Protein AF-Q64AA0-F1 (afdb_monomer_lite)

pLDDT: mean 77.11, std 15.53, range [34.53, 95.94]

Radius of gyration: 47.65 Å; chains: 1; bounding box: 97×53×153 Å

Sequence (331 aa):
MLRKEDFAYAKRFKEKVFFILFYCNNTNVSEEEMKKANIIVKGEVQRVGYRDAVVKIARKLKIAGFVENLKHYDVRIIAEGEDANIDLFIERIEIRKFPMDVESIEVSFEAYEGEFEYFEIKRGDWHEELLERLDTAGTLLYKSVELGERSVALGEKTVGLSERSVALGEKTVGLSERSVALGEKTVGLSERSVGLSERSVALGERSVALGERSVALGERSVALGEESVGLSARSVALGEESVGLSARSVALGEESVGLSERSVALGERSVGIGEKMLEKQDKTIDAIDRSKAEIVTQISSLRDDLRSYMDYKFAKIEHEVEAIKAKIGMI

Foldseek 3Di:
DDDPVVVVVVVVVVVVVVVVVVPPDDDDDDDQQKWKKKKKWDDLCALFCLQVVLQVLCVVLVWWWEWEADPVRIIITITIDGPVSVVVSVVRSCDPDPPDHTPDMDIDMDHHPVPGPGYYYDDDPPVVSVVSNVVVVVVVVVVVVVVVQAEDFEDDCTDTDERNWYFEEHNTYTYEHVFYFYEHNTYTHEAVFYFYYDLFEADERVFYEDDAVWYFDYVFTWIEHCWTWFDGCCGETEHCFTEFEHPNTETEHQNTEFEDPNYHTDHVNTDDPNVVVVVVVVVVVVVVVVVVVVVVVVVVVVVVVVVVVVVVVVVVVVVVVVVVCVVVVVD

Organism: Uncultured archaeon GZfos26G2 (NCBI:txid3386331)

Secondary structure (DSSP, 8-state):
---TTHHHHHHHHHHHHHHHHHSSS--------EEEEEEEEEEE-SSSSHHHHHHHHHHHTT-EEEEEE-TTS-EEEEEEEEHHHHHHHHHHH--EETTEEEEEEEEEEEE-----SSEEE----HHHHHHHHHHHHHHHHHHHHHHTSSEEEESTT-EE-STTEEEESTT-EE-STT-EEESTT-EE-STT-EEESTT-EE-STT-EEESTT-EE-SSS-EE-SSEE---STT-EEESSEEEE-STT-EEESTEEEE-STT-EEESTT-EEHHHHHHHHHHHHHHHHHHHHHHHHHHHHHHHHHHHHHHHHHHHHHHHHHHHHHHHTT--

InterPro domains:
  IPR001792 Acylphosphatase-like domain [PF00708] (38-121)
  IPR001792 Acylphosphatase-like domain [PS51160] (36-123)
  IPR008640 Trimeric autotransporter adhesin YadA-like, head domain [PF05658] (202-225)
  IPR011049 Serralysin-like metalloprotease, C-terminal [G3DSA:2.150.10.10] (142-291)
  IPR011049 Serralysin-like metalloprotease, C-terminal [SSF101967] (142-270)
  IPR020456 Acylphosphatase [PTHR47268] (29-123)
  IPR036046 Acylphosphatase-like domain superfamily [SSF54975] (32-122)

Structure (mmCIF, N/CA/C/O backbone):
data_AF-Q64AA0-F1
#
_entry.id   AF-Q64AA0-F1
#
loop_
_atom_site.group_PDB
_atom_site.id
_atom_site.type_symbol
_atom_site.label_atom_id
_atom_site.label_alt_id
_atom_site.label_comp_id
_atom_site.label_asym_id
_atom_site.label_entity_id
_atom_site.label_seq_id
_atom_site.pdbx_PDB_ins_code
_atom_site.Cartn_x
_atom_site.Cartn_y
_atom_site.Cartn_z
_atom_site.occupancy
_atom_site.B_iso_or_equiv
_atom_site.auth_seq_id
_atom_site.auth_comp_id
_atom_site.auth_asym_id
_atom_site.auth_atom_id
_atom_site.pdbx_PDB_model_num
ATOM 1 N N . MET A 1 1 ? -26.888 27.359 3.612 1.00 38.44 1 MET A N 1
ATOM 2 C CA . MET A 1 1 ? -28.074 26.478 3.657 1.00 38.44 1 MET A CA 1
ATOM 3 C C . MET A 1 1 ? -27.824 25.470 4.776 1.00 38.44 1 MET A C 1
ATOM 5 O O . MET A 1 1 ? -27.166 24.465 4.552 1.00 38.44 1 MET A O 1
ATOM 9 N N . LEU A 1 2 ? -28.180 25.833 6.012 1.00 37.66 2 LEU A N 1
ATOM 10 C CA . LEU A 1 2 ? -27.981 24.983 7.194 1.00 37.66 2 LEU A CA 1
ATOM 11 C C . LEU A 1 2 ? -28.998 23.835 7.147 1.00 37.66 2 LEU A C 1
ATOM 13 O O . LEU A 1 2 ? -30.159 24.053 6.792 1.00 37.66 2 LEU A O 1
ATOM 17 N N . ARG A 1 3 ? -28.533 22.608 7.396 1.00 39.91 3 ARG A N 1
ATOM 18 C CA . ARG A 1 3 ? -29.313 21.376 7.223 1.00 39.91 3 ARG A CA 1
ATOM 19 C C . ARG A 1 3 ? -30.400 21.300 8.299 1.00 39.91 3 ARG A C 1
ATOM 21 O O . ARG A 1 3 ? -30.197 21.729 9.429 1.00 39.91 3 ARG A O 1
ATOM 28 N N . LYS A 1 4 ? -31.565 20.746 7.944 1.00 46.88 4 LYS A N 1
ATOM 29 C CA . LYS A 1 4 ? -32.762 20.625 8.807 1.00 46.88 4 LYS A CA 1
ATOM 30 C C . LYS A 1 4 ? -32.513 19.915 10.153 1.00 46.88 4 LYS A C 1
ATOM 32 O O . LYS A 1 4 ? -33.352 20.014 11.042 1.00 46.88 4 LYS 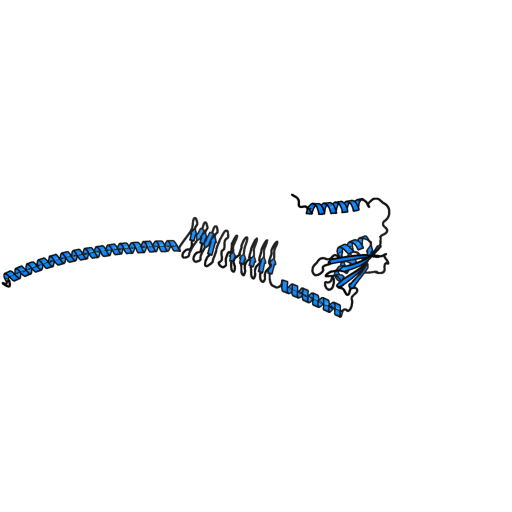A O 1
ATOM 37 N N . GLU A 1 5 ? -31.378 19.244 10.312 1.00 49.72 5 GLU A N 1
ATOM 38 C CA . GLU A 1 5 ? -30.983 18.506 11.516 1.00 49.72 5 GLU A CA 1
ATOM 39 C C . GLU A 1 5 ? -30.519 19.431 12.661 1.00 49.72 5 GLU A C 1
ATOM 41 O O . GLU A 1 5 ? -30.827 19.161 13.822 1.00 49.72 5 GLU A O 1
ATOM 46 N N . ASP A 1 6 ? -29.931 20.596 12.358 1.00 43.84 6 ASP A N 1
ATOM 47 C CA . ASP A 1 6 ? -29.454 21.548 13.380 1.00 43.84 6 ASP A CA 1
ATOM 48 C C . ASP A 1 6 ? -30.613 22.233 14.138 1.00 43.84 6 ASP A C 1
ATOM 50 O O . ASP A 1 6 ? -30.490 22.622 15.304 1.00 43.84 6 ASP A O 1
ATOM 54 N N . PHE A 1 7 ? -31.791 22.330 13.509 1.00 47.22 7 PHE A N 1
ATOM 55 C CA . PHE A 1 7 ? -32.993 22.904 14.126 1.00 47.22 7 PHE A CA 1
ATOM 56 C C . PHE A 1 7 ? -33.649 21.973 15.156 1.00 47.22 7 PHE A C 1
ATOM 58 O O . PHE A 1 7 ? -34.290 22.456 16.092 1.00 47.22 7 PHE A O 1
ATOM 65 N N . ALA A 1 8 ? -33.479 20.653 15.025 1.00 51.84 8 ALA A N 1
ATOM 66 C CA . ALA A 1 8 ? -34.028 19.685 15.976 1.00 51.84 8 ALA A CA 1
ATOM 67 C C . ALA A 1 8 ? -33.249 19.689 17.304 1.00 51.84 8 ALA A C 1
ATOM 69 O O . ALA A 1 8 ? -33.845 19.555 18.376 1.00 51.84 8 ALA A O 1
ATOM 70 N N . TYR A 1 9 ? -31.935 19.930 17.245 1.00 47.12 9 TYR A N 1
ATOM 71 C CA . TYR A 1 9 ? -31.075 19.991 18.428 1.00 47.12 9 TYR A CA 1
ATOM 72 C C . TYR A 1 9 ? -31.309 21.271 19.249 1.00 47.12 9 TYR A C 1
ATOM 74 O O . TYR A 1 9 ? -31.468 21.216 20.469 1.00 47.12 9 TYR A O 1
ATOM 82 N N . ALA A 1 10 ? -31.456 22.422 18.583 1.00 47.50 10 ALA A N 1
ATOM 83 C CA . ALA A 1 10 ? -31.734 23.698 19.248 1.00 47.50 10 ALA A CA 1
ATOM 84 C C . ALA A 1 10 ? -33.135 23.761 19.895 1.00 47.50 10 ALA A C 1
ATOM 86 O O . ALA A 1 10 ? -33.320 24.438 20.910 1.00 47.50 10 ALA A O 1
ATOM 87 N N . LYS A 1 11 ? -34.124 23.040 19.344 1.00 47.53 11 LYS A N 1
ATOM 88 C CA . LYS A 1 11 ? -35.490 22.995 19.892 1.00 47.53 11 LYS A CA 1
ATOM 89 C C . LYS A 1 11 ? -35.577 22.134 21.162 1.00 47.53 11 LYS A C 1
ATOM 91 O O . LYS A 1 11 ? -36.164 22.581 22.143 1.00 47.53 11 LYS A O 1
ATOM 96 N N . ARG A 1 12 ? -34.884 20.985 21.198 1.00 49.38 12 ARG A N 1
ATOM 97 C CA . ARG A 1 12 ? -34.751 20.144 22.409 1.00 49.38 12 ARG A CA 1
ATOM 98 C C . ARG A 1 12 ? -33.995 20.842 23.543 1.00 49.38 12 ARG A C 1
ATOM 100 O O . ARG A 1 12 ? -34.321 20.632 24.709 1.00 49.38 12 ARG A O 1
ATOM 107 N N . PHE A 1 13 ? -33.012 21.685 23.219 1.00 47.16 13 PHE A N 1
ATOM 108 C CA . PHE A 1 13 ? -32.254 22.429 24.230 1.00 47.16 13 PHE A CA 1
ATOM 109 C C . PHE A 1 13 ? -33.083 23.562 24.858 1.00 47.16 13 PHE A C 1
ATOM 111 O O . PHE A 1 13 ? -33.045 23.748 26.070 1.00 47.16 13 PHE A O 1
ATOM 118 N N . LYS A 1 14 ? -33.901 24.275 24.066 1.00 47.69 14 LYS A N 1
ATOM 119 C CA . LYS A 1 14 ? -34.807 25.310 24.597 1.00 47.69 14 LYS A CA 1
ATOM 120 C C . LYS A 1 14 ? -35.931 24.739 25.467 1.00 47.69 14 LYS A C 1
ATOM 122 O O . LYS A 1 14 ? -36.253 25.358 26.474 1.00 47.69 14 LYS A O 1
ATOM 127 N N . GLU A 1 15 ? -36.479 23.567 25.139 1.00 47.38 15 GLU A N 1
ATOM 128 C CA . GLU A 1 15 ? -37.496 22.908 25.979 1.00 47.38 15 GLU A CA 1
ATOM 129 C C . GLU A 1 15 ? -36.909 22.378 27.303 1.00 47.38 15 GLU A C 1
ATOM 131 O O . GLU A 1 15 ? -37.539 22.538 28.346 1.00 47.38 15 GLU A O 1
ATOM 136 N N . LYS A 1 16 ? -35.669 21.858 27.309 1.00 47.38 16 LYS A N 1
ATOM 137 C CA . LYS A 1 16 ? -34.981 21.446 28.552 1.00 47.38 16 LYS A CA 1
ATOM 138 C C . LYS A 1 16 ? -34.593 22.622 29.454 1.00 47.38 16 LYS A C 1
ATOM 140 O O . LYS A 1 16 ? -34.739 22.528 30.667 1.00 47.38 16 LYS A O 1
ATOM 145 N N . VAL A 1 17 ? -34.138 23.741 28.885 1.00 49.69 17 VAL A N 1
ATOM 146 C CA . VAL A 1 17 ? -33.769 24.932 29.676 1.00 49.69 17 VAL A CA 1
ATOM 147 C C . VAL A 1 17 ? -35.007 25.631 30.252 1.00 49.69 17 VAL A C 1
ATOM 149 O O . VAL A 1 17 ? -34.949 26.155 31.362 1.00 49.69 17 VAL A O 1
ATOM 152 N N . PHE A 1 18 ? -36.151 25.586 29.560 1.00 40.66 18 PHE A N 1
ATOM 153 C CA . PHE A 1 18 ? -37.403 26.143 30.085 1.00 40.66 18 PHE A CA 1
ATOM 154 C C . PHE A 1 18 ? -37.983 25.310 31.243 1.00 40.66 18 PHE A C 1
ATOM 156 O O . PHE A 1 18 ? -38.582 25.875 32.154 1.00 40.66 18 PHE A O 1
ATOM 163 N N . PHE A 1 19 ? -37.742 23.992 31.266 1.00 41.56 19 PHE A N 1
ATOM 164 C CA . PHE A 1 19 ? -38.161 23.121 32.374 1.00 41.56 19 PHE A CA 1
ATOM 165 C C . PHE A 1 19 ? -37.335 23.353 33.654 1.00 41.56 19 PHE A C 1
ATOM 167 O O . PHE A 1 19 ? -37.877 23.318 34.754 1.00 41.56 19 PHE A O 1
ATOM 174 N N . ILE A 1 20 ? -36.044 23.683 33.516 1.00 47.94 20 ILE A N 1
ATOM 175 C CA . ILE A 1 20 ? -35.150 23.972 34.653 1.00 47.94 20 ILE A CA 1
ATOM 176 C C . ILE A 1 20 ? -35.465 25.336 35.300 1.00 47.94 20 ILE A C 1
ATOM 178 O O . ILE A 1 20 ? -35.314 25.500 36.507 1.00 47.94 20 ILE A O 1
ATOM 182 N N . LEU A 1 21 ? -35.954 26.315 34.532 1.00 37.03 21 LEU A N 1
ATOM 183 C CA . LEU A 1 21 ? -36.229 27.667 35.041 1.00 37.03 21 LEU A CA 1
ATOM 184 C C . LEU A 1 21 ? -37.616 27.850 35.682 1.00 37.03 21 LEU A C 1
ATOM 186 O O . LEU A 1 21 ? -37.815 28.844 36.378 1.00 37.03 21 LEU A O 1
ATOM 190 N N . PHE A 1 22 ? -38.559 26.916 35.508 1.00 36.22 22 PHE A N 1
ATOM 191 C CA . PHE A 1 22 ? -39.894 27.021 36.122 1.00 36.22 22 PHE A CA 1
ATOM 192 C C . PHE A 1 22 ? -39.979 26.410 37.535 1.00 36.22 22 PHE A C 1
ATOM 194 O O . PHE A 1 22 ? -40.882 26.754 38.290 1.00 36.22 22 PHE A O 1
ATOM 201 N N . TYR A 1 23 ? -39.016 25.573 37.935 1.00 40.81 23 TYR A N 1
ATOM 202 C CA . TYR A 1 23 ? -38.980 24.955 39.272 1.00 40.81 23 TYR A CA 1
ATOM 203 C C . TYR A 1 23 ? -38.159 25.728 40.316 1.00 40.81 23 TYR A C 1
ATOM 205 O O . TYR A 1 23 ? -38.088 25.321 41.470 1.00 40.81 23 TYR A O 1
ATOM 213 N N . CYS A 1 24 ? -37.564 26.870 39.958 1.00 35.16 24 CYS A N 1
ATOM 214 C CA . CYS A 1 24 ? -36.654 27.590 40.853 1.00 35.16 24 CYS A CA 1
ATOM 215 C C . CYS A 1 24 ? -37.334 28.649 41.743 1.00 35.16 24 CYS A C 1
ATOM 217 O O . CYS A 1 24 ? -36.666 29.553 42.235 1.00 35.16 24 CYS A O 1
ATOM 219 N N . ASN A 1 25 ? -38.650 28.561 41.952 1.00 41.19 25 ASN A N 1
ATOM 220 C CA . ASN A 1 25 ? -39.374 29.411 42.897 1.00 41.19 25 ASN A CA 1
ATOM 221 C C . ASN A 1 25 ? -40.509 28.626 43.558 1.00 41.19 25 ASN A C 1
ATOM 223 O O . ASN A 1 25 ? -41.668 28.790 43.189 1.00 41.19 25 ASN A O 1
ATOM 227 N N . ASN A 1 26 ? -40.173 27.776 44.530 1.00 34.53 26 ASN A N 1
ATOM 228 C CA . ASN A 1 26 ? -40.918 27.677 45.785 1.00 34.53 26 ASN A CA 1
ATOM 229 C C . ASN A 1 26 ? -40.226 26.729 46.778 1.00 34.53 26 ASN A C 1
ATOM 231 O O . ASN A 1 26 ? -40.057 25.548 46.515 1.00 34.53 26 ASN A O 1
ATOM 235 N N . THR A 1 27 ? -39.921 27.302 47.945 1.00 37.50 27 THR A N 1
ATOM 236 C CA . THR A 1 27 ? -39.975 26.694 49.285 1.00 37.50 27 THR A CA 1
ATOM 237 C C . THR A 1 27 ? -39.062 25.513 49.647 1.00 37.50 27 THR A C 1
ATOM 239 O O . THR A 1 27 ? -39.293 24.386 49.243 1.00 37.50 27 THR A O 1
ATOM 242 N N . ASN A 1 28 ? -38.202 25.816 50.628 1.00 35.44 28 ASN A N 1
ATOM 243 C CA . ASN A 1 28 ? -37.893 25.026 51.827 1.00 35.44 28 ASN A CA 1
ATOM 244 C C . ASN A 1 28 ? -37.006 23.776 51.704 1.00 35.44 28 ASN A C 1
ATOM 246 O O . ASN A 1 28 ? -37.374 22.788 51.096 1.00 35.44 28 ASN A O 1
ATOM 250 N N . VAL A 1 29 ? -35.870 23.862 52.416 1.00 42.91 29 VAL A N 1
ATOM 251 C CA . VAL A 1 29 ? -35.176 22.803 53.175 1.00 42.91 29 VAL A CA 1
ATOM 252 C C . VAL A 1 29 ? -35.270 21.410 52.546 1.00 42.91 29 VAL A C 1
ATOM 254 O O . VAL A 1 29 ? -36.207 20.672 52.827 1.00 42.91 29 VAL A O 1
ATOM 257 N N . SER A 1 30 ? -34.280 21.039 51.731 1.00 41.81 30 SER A N 1
ATOM 258 C CA . SER A 1 30 ? -34.154 19.670 51.231 1.00 41.81 30 SER A CA 1
ATOM 259 C C . SER A 1 30 ? -33.819 18.742 52.399 1.00 41.81 30 SER A C 1
ATOM 261 O O . SER A 1 30 ? -32.664 18.661 52.826 1.00 41.81 30 SER A O 1
ATOM 263 N N . GLU A 1 31 ? -34.830 18.058 52.930 1.00 51.00 31 GLU A N 1
ATOM 264 C CA . GLU A 1 31 ? -34.629 16.711 53.459 1.00 51.00 31 GLU A CA 1
ATOM 265 C C . GLU A 1 31 ? -33.803 15.946 52.413 1.00 51.00 31 GLU A C 1
ATOM 267 O O . GLU A 1 31 ? -34.056 16.078 51.214 1.00 51.00 31 GLU A O 1
ATOM 272 N N . GLU A 1 32 ? -32.746 15.247 52.831 1.00 59.34 32 GLU A N 1
ATOM 273 C CA . GLU A 1 32 ? -32.006 14.357 51.933 1.00 59.34 32 GLU A CA 1
ATOM 274 C C . GLU A 1 32 ? -32.991 13.275 51.481 1.00 59.34 32 GLU A C 1
ATOM 276 O O . GLU A 1 32 ? -33.219 12.292 52.184 1.00 59.34 32 GLU A O 1
ATOM 281 N N . GLU A 1 33 ? -33.668 13.514 50.356 1.00 79.94 33 GLU A N 1
ATOM 282 C CA . GLU A 1 33 ? -34.625 12.573 49.798 1.00 79.94 33 GLU A CA 1
ATOM 283 C C . GLU A 1 33 ? -33.847 11.309 49.436 1.00 79.94 33 GLU A C 1
ATOM 285 O O . GLU A 1 33 ? -32.961 11.304 48.581 1.00 79.94 33 GLU A O 1
ATOM 290 N N . MET A 1 34 ? -34.126 10.236 50.167 1.00 86.50 34 MET A N 1
ATOM 291 C CA . MET A 1 34 ? -33.548 8.922 49.935 1.00 86.50 34 MET A CA 1
ATOM 292 C C . MET A 1 34 ? -34.521 8.125 49.079 1.00 86.50 34 MET A C 1
ATOM 294 O O . MET A 1 34 ? -35.727 8.123 49.341 1.00 86.50 34 MET A O 1
ATOM 298 N N . LYS A 1 35 ? -34.008 7.394 48.089 1.00 90.06 35 LYS A N 1
ATOM 299 C CA . LYS A 1 35 ? -34.839 6.522 47.254 1.00 90.06 35 LYS A CA 1
ATOM 300 C C . LYS A 1 35 ? -34.221 5.154 47.042 1.00 90.06 35 LYS A C 1
ATOM 302 O O . LYS A 1 35 ? -33.001 4.980 47.092 1.00 90.06 35 LYS A O 1
ATOM 307 N N . LYS A 1 36 ? -35.098 4.191 46.768 1.00 92.06 36 LYS A N 1
ATOM 308 C CA . LYS A 1 36 ? -34.753 2.851 46.303 1.00 92.06 36 LYS A CA 1
ATOM 309 C C . LYS A 1 36 ? -35.079 2.765 44.819 1.00 92.06 36 LYS A C 1
ATOM 311 O O . LYS A 1 36 ? -36.193 3.071 44.401 1.00 92.06 36 LYS A O 1
ATOM 316 N N . ALA A 1 37 ? -34.105 2.381 44.009 1.00 92.81 37 ALA A N 1
ATOM 317 C CA . ALA A 1 37 ? -34.276 2.140 42.586 1.00 92.81 37 ALA A CA 1
ATOM 318 C C . ALA A 1 37 ? -34.102 0.651 42.297 1.00 92.81 37 ALA A C 1
ATOM 320 O O . ALA A 1 37 ? -33.071 0.055 42.614 1.00 92.81 37 ALA A O 1
ATOM 321 N N . ASN A 1 38 ? -35.111 0.068 41.663 1.00 94.75 38 ASN A N 1
ATOM 322 C CA . ASN A 1 38 ? -35.068 -1.262 41.087 1.00 94.75 38 ASN A CA 1
ATOM 323 C C . ASN A 1 38 ? -34.856 -1.115 39.583 1.00 94.75 38 ASN A C 1
ATOM 325 O O . ASN A 1 38 ? -35.664 -0.519 38.872 1.00 94.75 38 ASN A O 1
ATOM 329 N N . ILE A 1 39 ? -33.706 -1.593 39.131 1.00 95.19 39 ILE A N 1
ATOM 330 C CA . ILE A 1 39 ? -33.177 -1.327 37.805 1.00 95.19 39 ILE A CA 1
ATOM 331 C C . ILE A 1 39 ? -32.973 -2.666 37.101 1.00 95.19 39 ILE A C 1
ATOM 333 O O . ILE A 1 39 ? -32.239 -3.527 37.589 1.00 95.19 39 ILE A O 1
ATOM 337 N N . ILE A 1 40 ? -33.587 -2.831 35.935 1.00 94.75 40 ILE A N 1
ATOM 338 C CA . ILE A 1 40 ? -33.353 -3.963 35.040 1.00 94.75 40 ILE A CA 1
ATOM 339 C C . ILE A 1 40 ? -32.569 -3.449 33.843 1.00 94.75 40 ILE A C 1
ATOM 341 O O . ILE A 1 40 ? -33.024 -2.582 33.102 1.00 94.75 40 ILE A O 1
ATOM 345 N N . VAL A 1 41 ? -31.373 -3.990 33.664 1.00 94.06 41 VAL A N 1
ATOM 346 C CA . VAL A 1 41 ? -30.461 -3.635 32.583 1.00 94.06 41 VAL A CA 1
ATOM 347 C C . VAL A 1 41 ? -30.455 -4.766 31.569 1.00 94.06 41 VAL A C 1
ATOM 349 O O . VAL A 1 41 ? -30.175 -5.912 31.928 1.00 94.06 41 VAL A O 1
ATOM 352 N N . LYS A 1 42 ? -30.728 -4.430 30.309 1.00 93.06 42 LYS A N 1
ATOM 353 C CA . LYS A 1 42 ? -30.728 -5.369 29.183 1.00 93.06 42 LYS A CA 1
ATOM 354 C C . LYS A 1 42 ? -29.600 -5.038 28.210 1.00 93.06 42 LYS A C 1
ATOM 356 O O . LYS A 1 42 ? -29.228 -3.870 28.068 1.00 93.06 42 LYS A O 1
ATOM 361 N N . GLY A 1 43 ? -29.078 -6.059 27.538 1.00 89.44 43 GLY A N 1
ATOM 362 C CA . GLY A 1 43 ? -28.006 -5.952 26.544 1.00 89.44 43 GLY A CA 1
ATOM 363 C C . GLY A 1 43 ? -26.863 -6.935 26.797 1.00 89.44 43 GLY A C 1
ATOM 364 O O . GLY A 1 43 ? -27.024 -7.944 27.487 1.00 89.44 43 GLY A O 1
ATOM 365 N N . GLU A 1 44 ? -25.673 -6.618 26.289 1.00 88.25 44 GLU A N 1
ATOM 366 C CA . GLU A 1 44 ? -24.434 -7.359 26.544 1.00 88.25 44 GLU A CA 1
ATOM 367 C C . GLU A 1 44 ? -23.862 -6.985 27.920 1.00 88.25 44 GLU A C 1
ATOM 369 O O . GL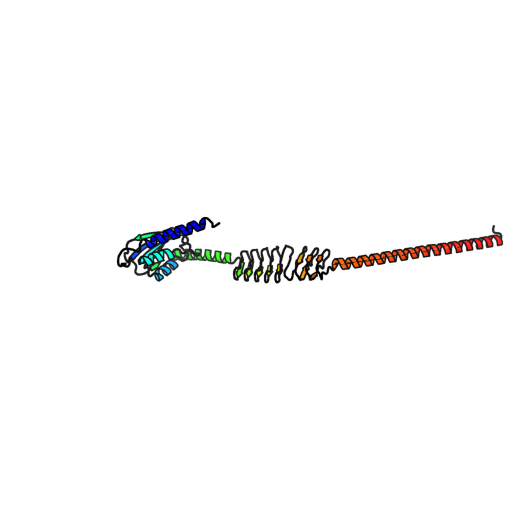U A 1 44 ? -22.843 -6.305 28.048 1.00 88.25 44 GLU A O 1
ATOM 374 N N . VAL A 1 45 ? -24.557 -7.401 28.981 1.00 88.00 45 VAL A N 1
ATOM 375 C CA . VAL A 1 45 ? -24.219 -7.054 30.374 1.00 88.00 45 VAL A CA 1
ATOM 376 C C . VAL A 1 45 ? -23.854 -8.263 31.231 1.00 88.00 45 VAL A C 1
ATOM 378 O O . VAL A 1 45 ? -23.240 -8.126 32.290 1.00 88.00 45 VAL A O 1
ATOM 381 N N . GLN A 1 46 ? -24.147 -9.476 30.773 1.00 86.00 46 GLN A N 1
ATOM 382 C CA . GLN A 1 46 ? -23.704 -10.692 31.449 1.00 86.00 46 GLN A CA 1
ATOM 383 C C . GLN A 1 46 ? -22.377 -11.199 30.895 1.00 86.00 46 GLN A C 1
ATOM 385 O O . GLN A 1 46 ? -22.049 -10.992 29.735 1.00 86.00 46 GLN A O 1
ATOM 390 N N . ARG A 1 47 ? -21.592 -11.873 31.747 1.00 82.88 47 ARG A N 1
ATOM 391 C CA . ARG A 1 47 ? -20.304 -12.520 31.405 1.00 82.88 47 ARG A CA 1
ATOM 392 C C . ARG A 1 47 ? -19.170 -11.572 30.968 1.00 82.88 47 ARG A C 1
ATOM 394 O O . ARG A 1 47 ? -18.034 -12.007 30.822 1.00 82.88 47 ARG A O 1
ATOM 401 N N . VAL A 1 48 ? -19.438 -10.270 30.884 1.00 81.06 48 VAL A N 1
ATOM 402 C CA . VAL A 1 48 ? -18.512 -9.229 30.392 1.00 81.06 48 VAL A CA 1
ATOM 403 C C . VAL A 1 48 ? -17.915 -8.333 31.491 1.00 81.06 48 VAL A C 1
ATOM 405 O O . VAL A 1 48 ? -17.219 -7.362 31.208 1.00 81.06 48 VAL A O 1
ATOM 408 N N . GLY A 1 49 ? -18.177 -8.643 32.767 1.00 85.62 49 GLY A N 1
ATOM 409 C CA . GLY A 1 49 ? -17.655 -7.882 33.916 1.00 85.62 49 GLY A CA 1
ATOM 410 C C . GLY A 1 49 ? -18.477 -6.648 34.312 1.00 85.62 49 GLY A C 1
ATOM 411 O O . GLY A 1 49 ? -18.027 -5.851 35.135 1.00 85.62 49 GLY A O 1
ATOM 412 N N . TYR A 1 50 ? -19.694 -6.502 33.783 1.00 89.06 50 TYR A N 1
ATOM 413 C CA . TYR A 1 50 ? -20.588 -5.377 34.076 1.00 89.06 50 TYR A CA 1
ATOM 414 C C . TYR A 1 50 ? -20.886 -5.215 35.572 1.00 89.06 50 TYR A C 1
ATOM 416 O O . TYR A 1 50 ? -20.750 -4.124 36.115 1.00 89.06 50 TYR A O 1
ATOM 424 N N . ARG A 1 51 ? -21.199 -6.306 36.283 1.00 90.75 51 ARG A N 1
ATOM 425 C CA . ARG A 1 51 ? -21.477 -6.271 37.733 1.00 90.75 51 ARG A CA 1
ATOM 426 C C . ARG A 1 51 ? -20.315 -5.689 38.541 1.00 90.75 51 ARG A C 1
ATOM 428 O O . ARG A 1 51 ? -20.526 -4.884 39.442 1.00 90.75 51 ARG A O 1
ATOM 435 N N . ASP A 1 52 ? -19.082 -6.041 38.180 1.00 89.62 52 ASP A N 1
ATOM 436 C CA . ASP A 1 52 ? -17.877 -5.491 38.803 1.00 89.62 52 ASP A CA 1
ATOM 437 C C . ASP A 1 52 ? -17.730 -3.979 38.522 1.00 89.62 52 ASP A C 1
ATOM 439 O O . ASP A 1 52 ? -17.252 -3.228 39.378 1.00 89.62 52 ASP A O 1
ATOM 443 N N . ALA A 1 53 ? -18.156 -3.507 37.344 1.00 88.69 53 ALA A N 1
ATOM 444 C CA . ALA A 1 53 ? -18.194 -2.084 37.009 1.00 88.69 53 ALA A CA 1
ATOM 445 C C . ALA A 1 53 ? -19.278 -1.335 37.802 1.00 88.69 53 ALA A C 1
ATOM 447 O O . ALA A 1 53 ? -18.982 -0.292 38.389 1.00 88.69 53 ALA A O 1
ATOM 448 N N . VAL A 1 54 ? -20.483 -1.901 37.903 1.00 92.38 54 VAL A N 1
ATOM 449 C CA . VAL A 1 54 ? -21.606 -1.358 38.683 1.00 92.38 54 VAL A CA 1
ATOM 450 C C . VAL A 1 54 ? -21.206 -1.153 40.144 1.00 92.38 54 VAL A C 1
ATOM 452 O O . VAL A 1 54 ? -21.364 -0.056 40.672 1.00 92.38 54 VAL A O 1
ATOM 455 N N . VAL A 1 55 ? -20.575 -2.147 40.777 1.00 92.62 55 VAL A N 1
ATOM 456 C CA . VAL A 1 55 ? -20.084 -2.027 42.163 1.00 92.62 55 VAL A CA 1
ATOM 457 C C . VAL A 1 55 ? -19.079 -0.887 42.314 1.00 92.62 55 VAL A C 1
ATOM 459 O O . VAL A 1 55 ? -19.117 -0.145 43.296 1.00 92.62 55 VAL A O 1
ATOM 462 N N . LYS A 1 56 ? -18.157 -0.716 41.356 1.00 91.50 56 LYS A N 1
ATOM 463 C CA . LYS A 1 56 ? -17.181 0.387 41.397 1.00 91.50 56 LYS A CA 1
ATOM 464 C C . LYS A 1 56 ? -17.863 1.750 41.311 1.00 91.50 56 LYS A C 1
ATOM 466 O O . LYS A 1 56 ? -17.391 2.692 41.946 1.00 91.50 56 LYS A O 1
ATOM 471 N N . ILE A 1 57 ? -18.936 1.866 40.530 1.00 92.00 57 ILE A N 1
ATOM 472 C CA . ILE A 1 57 ? -19.714 3.102 40.399 1.00 92.00 57 ILE A CA 1
ATOM 473 C C . ILE A 1 57 ? -20.514 3.352 41.682 1.00 92.00 57 ILE A C 1
ATOM 475 O O . ILE A 1 57 ? -20.413 4.445 42.237 1.00 92.00 57 ILE A O 1
ATOM 479 N N . ALA A 1 58 ? -21.212 2.336 42.196 1.00 92.69 58 ALA A N 1
ATOM 480 C CA . ALA A 1 58 ? -21.987 2.420 43.433 1.00 92.69 58 ALA A CA 1
ATOM 481 C C . ALA A 1 58 ? -21.115 2.871 44.610 1.00 92.69 58 ALA A C 1
ATOM 483 O O . ALA A 1 58 ? -21.441 3.835 45.296 1.00 92.69 58 ALA A O 1
ATOM 484 N N . ARG A 1 59 ? -19.927 2.270 44.770 1.00 91.00 59 ARG A N 1
ATOM 485 C CA . ARG A 1 59 ? -18.960 2.659 45.810 1.00 91.00 59 ARG A CA 1
ATOM 486 C C . ARG A 1 59 ? -18.502 4.112 45.696 1.00 91.00 59 ARG A C 1
ATOM 488 O O . ARG A 1 59 ? -18.333 4.773 46.714 1.00 91.00 59 ARG A O 1
ATOM 495 N N . LYS A 1 60 ? -18.292 4.624 44.477 1.00 92.25 60 LYS A N 1
ATOM 496 C CA . LYS A 1 60 ? -17.906 6.032 44.259 1.00 92.25 60 LYS A CA 1
ATOM 497 C C . LYS A 1 60 ? -19.024 7.008 44.617 1.00 92.25 60 LYS A C 1
ATOM 499 O O . LYS A 1 60 ? -18.726 8.126 45.017 1.00 92.25 60 LYS A O 1
ATOM 504 N N . LEU A 1 61 ? -20.272 6.589 44.436 1.00 91.62 61 LEU A N 1
ATOM 505 C CA . LEU A 1 61 ? -21.471 7.378 44.710 1.00 91.62 61 LEU A CA 1
ATOM 506 C C . LEU A 1 61 ? -22.079 7.091 46.090 1.00 91.62 61 LEU A C 1
ATOM 508 O O . LEU A 1 61 ? -23.133 7.629 46.395 1.00 91.62 61 LEU A O 1
ATOM 512 N N . LYS A 1 62 ? -21.415 6.268 46.918 1.00 92.88 62 LYS A N 1
ATOM 513 C CA . LYS A 1 62 ? -21.885 5.849 48.251 1.00 92.88 62 LYS A CA 1
ATOM 514 C C . LYS A 1 62 ? -23.293 5.235 48.242 1.00 92.88 62 LYS A C 1
ATOM 516 O O . LYS A 1 62 ? -24.064 5.424 49.171 1.00 92.88 62 LYS A O 1
ATOM 521 N N . ILE A 1 63 ? -23.609 4.489 47.191 1.00 93.31 63 ILE A N 1
ATOM 522 C CA . ILE A 1 63 ? -24.882 3.781 47.043 1.00 93.31 63 ILE A CA 1
ATOM 523 C C . ILE A 1 63 ? -24.749 2.391 47.649 1.00 93.31 63 ILE A C 1
ATOM 525 O O . ILE A 1 63 ? -23.735 1.721 47.428 1.00 93.31 63 ILE A O 1
ATOM 529 N N . ALA A 1 64 ? -25.774 1.958 48.375 1.00 93.94 64 ALA A N 1
ATOM 530 C CA . ALA A 1 64 ? -25.896 0.608 48.911 1.00 93.94 64 ALA A CA 1
ATOM 531 C C . ALA A 1 64 ? -26.878 -0.224 48.073 1.00 93.94 64 ALA A C 1
ATOM 533 O O . ALA A 1 64 ? -27.639 0.326 47.279 1.00 93.94 64 ALA A O 1
ATOM 534 N N . GLY A 1 65 ? -26.825 -1.552 48.183 1.00 94.75 65 GLY A N 1
ATOM 535 C CA . GLY A 1 65 ? -27.709 -2.437 47.423 1.00 94.75 65 GLY A CA 1
ATOM 536 C C . GLY A 1 65 ? -27.006 -3.661 46.855 1.00 94.75 65 GLY A C 1
ATOM 537 O O . GLY A 1 65 ? -26.008 -4.138 47.394 1.00 94.75 65 GLY A O 1
ATOM 538 N N . PHE A 1 66 ? -27.512 -4.196 45.750 1.00 94.75 66 PHE A N 1
ATOM 539 C CA . PHE A 1 66 ? -26.887 -5.351 45.119 1.00 94.75 66 PHE A CA 1
ATOM 540 C C . PHE A 1 66 ? -27.101 -5.401 43.614 1.00 94.75 66 PHE A C 1
ATOM 542 O O . PHE A 1 66 ? -28.022 -4.800 43.065 1.00 94.75 66 PHE A O 1
ATOM 549 N N . VAL A 1 67 ? -26.258 -6.191 42.954 1.00 94.38 67 VAL A N 1
ATOM 550 C CA . VAL A 1 67 ? -26.398 -6.537 41.541 1.00 94.38 67 VAL A CA 1
ATOM 551 C C . VAL A 1 67 ? -26.387 -8.052 41.339 1.00 94.38 67 VAL A C 1
ATOM 553 O O . VAL A 1 67 ? -25.533 -8.757 41.883 1.00 94.38 67 VAL A O 1
ATOM 556 N N . GLU A 1 68 ? -27.316 -8.557 40.530 1.00 92.69 68 GLU A N 1
ATOM 557 C CA . GLU A 1 68 ? -27.468 -9.981 40.223 1.00 92.69 68 GLU A CA 1
ATOM 558 C C . GLU A 1 68 ? -27.791 -10.233 38.745 1.00 92.69 68 GLU A C 1
ATOM 560 O O . GLU A 1 68 ? -28.354 -9.384 38.055 1.00 92.69 68 GLU A O 1
ATOM 565 N N . ASN A 1 69 ? -27.434 -11.419 38.255 1.00 90.12 69 ASN A N 1
ATOM 566 C CA . ASN A 1 69 ? -27.813 -11.863 36.915 1.00 90.12 69 ASN A CA 1
ATOM 567 C C . ASN A 1 69 ? -29.182 -12.553 36.966 1.00 90.12 69 ASN A C 1
ATOM 569 O O . ASN A 1 69 ? -29.418 -13.401 37.825 1.00 90.12 69 ASN A O 1
ATOM 573 N N . LEU A 1 70 ? -30.049 -12.251 36.003 1.00 88.44 70 LEU A N 1
ATOM 574 C CA . LEU A 1 70 ? -31.303 -12.965 35.770 1.00 88.44 70 LEU A CA 1
ATOM 575 C C . LEU A 1 70 ? -31.123 -14.031 34.674 1.00 88.44 70 LEU A C 1
ATOM 577 O O . LEU A 1 70 ? -30.243 -13.927 33.821 1.00 88.44 70 LEU A O 1
ATOM 581 N N . LYS A 1 71 ? -31.986 -15.057 34.651 1.00 77.81 71 LYS A N 1
ATOM 582 C CA . LYS A 1 71 ? -31.901 -16.184 33.692 1.00 77.81 71 LYS A CA 1
ATOM 583 C C . LYS A 1 71 ? -32.082 -15.793 32.216 1.00 77.81 71 LYS A C 1
ATOM 585 O O . LYS A 1 71 ? -31.759 -16.588 31.343 1.00 77.81 71 LYS A O 1
ATOM 590 N N . HIS A 1 72 ? -32.591 -14.595 31.933 1.00 78.56 72 HIS A N 1
ATOM 591 C CA . HIS A 1 72 ? -32.841 -14.094 30.577 1.00 78.56 72 HIS A CA 1
ATOM 592 C C . HIS A 1 72 ? -31.737 -13.164 30.053 1.00 78.56 72 HIS A C 1
ATOM 594 O O . HIS A 1 72 ? -32.013 -12.320 29.216 1.00 78.56 72 HIS A O 1
ATOM 600 N N . TYR A 1 73 ? -30.500 -13.305 30.538 1.00 81.56 73 TYR A N 1
ATOM 601 C CA . TYR A 1 73 ? -29.357 -12.447 30.182 1.00 81.56 73 TYR A CA 1
ATOM 602 C C . TYR A 1 73 ? -29.436 -10.984 30.660 1.00 81.56 73 TYR A C 1
ATOM 604 O O . TYR A 1 73 ? -28.486 -10.229 30.475 1.00 81.56 73 TYR A O 1
ATOM 612 N N . ASP A 1 74 ? -30.491 -10.619 31.389 1.00 90.75 74 ASP A N 1
ATOM 613 C CA . ASP A 1 74 ? -30.641 -9.307 32.023 1.00 90.75 74 ASP A CA 1
ATOM 614 C C . ASP A 1 74 ? -29.906 -9.225 33.367 1.00 90.75 74 ASP A C 1
ATOM 616 O O . ASP A 1 74 ? -29.665 -10.229 34.045 1.00 90.75 74 ASP A O 1
ATOM 620 N N . VAL A 1 75 ? -29.576 -8.013 33.796 1.00 92.44 75 VAL A N 1
ATOM 621 C CA . VAL A 1 75 ? -28.984 -7.748 35.110 1.00 92.44 75 VAL A CA 1
ATOM 622 C C . VAL A 1 75 ? -29.966 -6.937 35.940 1.00 92.44 75 VAL A C 1
ATOM 624 O O . VAL A 1 75 ? -30.408 -5.874 35.515 1.00 92.44 75 VAL A O 1
ATOM 627 N N . ARG A 1 76 ? -30.287 -7.420 37.141 1.00 95.12 76 ARG A N 1
ATOM 628 C CA . ARG A 1 76 ? -31.062 -6.656 38.120 1.00 95.12 76 ARG A CA 1
ATOM 629 C C . ARG A 1 76 ? -30.114 -5.955 39.079 1.00 95.12 76 ARG A C 1
ATOM 631 O O . ARG A 1 76 ? -29.186 -6.568 39.607 1.00 95.12 76 ARG A O 1
ATOM 638 N N . ILE A 1 77 ? -30.381 -4.682 39.327 1.00 95.62 77 ILE A N 1
ATOM 639 C CA . ILE A 1 77 ? -29.705 -3.866 40.325 1.00 95.62 77 ILE A CA 1
ATOM 640 C C . ILE A 1 77 ? -30.763 -3.298 41.264 1.00 95.62 77 ILE A C 1
ATOM 642 O O . ILE A 1 77 ? -31.720 -2.676 40.812 1.00 95.62 77 ILE A O 1
ATOM 646 N N . ILE A 1 78 ? -30.568 -3.487 42.563 1.00 95.50 78 ILE A N 1
ATOM 647 C CA . ILE A 1 78 ? -31.262 -2.718 43.593 1.00 95.50 78 ILE A CA 1
ATOM 648 C C . ILE A 1 78 ? -30.257 -1.713 44.136 1.00 95.50 78 ILE A C 1
ATOM 650 O O . ILE A 1 78 ? -29.152 -2.101 44.515 1.00 95.50 78 ILE A O 1
ATOM 654 N N . ALA A 1 79 ? -30.618 -0.435 44.127 1.00 94.44 79 ALA A N 1
ATOM 655 C CA . ALA A 1 79 ? -29.767 0.660 44.566 1.00 94.44 79 ALA A CA 1
ATOM 656 C C . ALA A 1 79 ? -30.533 1.560 45.539 1.00 94.44 79 ALA A C 1
ATOM 658 O O . ALA A 1 79 ? -31.613 2.044 45.215 1.00 94.44 79 ALA A O 1
ATOM 659 N N . GLU A 1 80 ? -29.959 1.796 46.711 1.00 92.94 80 GLU A N 1
ATOM 660 C CA . GLU A 1 80 ? -30.493 2.664 47.756 1.00 92.94 80 GLU A CA 1
ATOM 661 C C . GLU A 1 80 ? -29.481 3.766 48.079 1.00 92.94 80 GLU A C 1
ATOM 663 O O . GLU A 1 80 ? -28.278 3.513 48.213 1.00 92.94 80 GLU A O 1
ATOM 668 N N . GLY A 1 81 ? -29.960 5.003 48.173 1.00 92.62 81 GLY A N 1
ATOM 669 C CA . GLY A 1 81 ? -29.113 6.156 48.452 1.00 92.62 81 GLY A CA 1
ATOM 670 C C . GLY A 1 81 ? -29.833 7.483 48.248 1.00 92.62 81 GLY A C 1
ATOM 671 O O . GLY A 1 81 ? -31.036 7.519 47.987 1.00 92.62 81 GLY A O 1
ATOM 672 N N . GLU A 1 82 ? -29.066 8.566 48.350 1.00 92.38 82 GLU A N 1
ATOM 673 C CA . GLU A 1 82 ? -29.531 9.927 48.068 1.00 92.38 82 GLU A CA 1
ATOM 674 C C . GLU A 1 82 ? -30.076 10.031 46.635 1.00 92.38 82 GLU A C 1
ATOM 676 O O . GLU A 1 82 ? -29.456 9.528 45.691 1.00 92.38 82 GLU A O 1
ATOM 681 N N . ASP A 1 83 ? -31.195 10.736 46.469 1.00 88.81 83 ASP A N 1
ATOM 682 C CA . ASP A 1 83 ? -31.915 10.915 45.206 1.00 88.81 83 ASP A CA 1
ATOM 683 C C . ASP A 1 83 ? -30.985 11.321 44.049 1.00 88.81 83 ASP A C 1
ATOM 685 O O . ASP A 1 83 ? -30.909 10.636 43.022 1.00 88.81 83 ASP A O 1
ATOM 689 N N . ALA A 1 84 ? -30.160 12.346 44.282 1.00 89.44 84 ALA A N 1
ATOM 690 C CA . ALA A 1 84 ? -29.188 12.852 43.318 1.00 89.44 84 ALA A CA 1
ATOM 691 C C . ALA A 1 84 ? -28.090 11.831 42.957 1.00 89.44 84 ALA A C 1
ATOM 693 O O . ALA A 1 84 ? -27.646 11.764 41.806 1.00 89.44 84 ALA A O 1
ATOM 694 N N . ASN A 1 85 ? -27.639 11.019 43.920 1.00 92.50 85 ASN A N 1
ATOM 695 C CA . ASN A 1 85 ? -26.621 9.997 43.671 1.00 92.50 85 ASN A CA 1
ATOM 696 C C . ASN A 1 85 ? -27.202 8.827 42.879 1.00 92.50 85 ASN A C 1
ATOM 698 O O . ASN A 1 85 ? -26.518 8.297 42.004 1.00 92.50 85 ASN A O 1
ATOM 702 N N .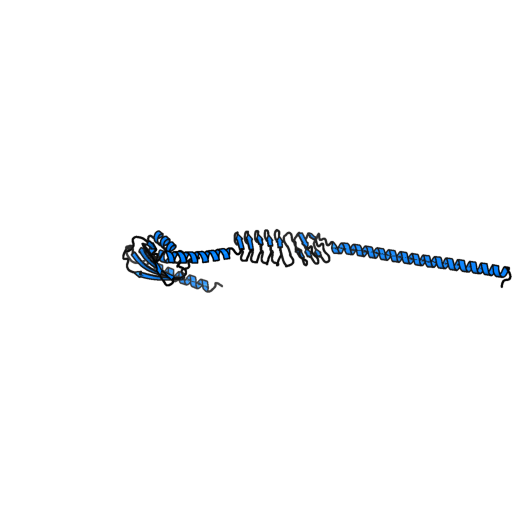 ILE A 1 86 ? -28.454 8.448 43.142 1.00 91.44 86 ILE A N 1
ATOM 703 C CA . ILE A 1 86 ? -29.150 7.406 42.383 1.00 91.44 86 ILE A CA 1
ATOM 704 C C . ILE A 1 86 ? -29.355 7.842 40.928 1.00 91.44 86 ILE A C 1
ATOM 706 O O . ILE A 1 86 ? -29.109 7.044 40.024 1.00 91.44 86 ILE A O 1
ATOM 710 N N . ASP A 1 87 ? -29.704 9.103 40.674 1.00 90.94 87 ASP A N 1
ATOM 711 C CA . ASP A 1 87 ? -29.816 9.616 39.301 1.00 90.94 87 ASP A CA 1
ATOM 712 C C . ASP A 1 87 ? -28.471 9.576 38.563 1.00 90.94 87 ASP A C 1
ATOM 714 O O . ASP A 1 87 ? -28.376 9.050 37.450 1.00 90.94 87 ASP A O 1
ATOM 718 N N . LEU A 1 88 ? -27.397 10.034 39.217 1.00 91.69 88 LEU A N 1
ATOM 719 C CA . LEU A 1 88 ? -26.030 9.937 38.688 1.00 91.69 88 LEU A CA 1
ATOM 720 C C . LEU A 1 88 ? -25.575 8.488 38.483 1.00 91.69 88 LEU A C 1
ATOM 722 O O . LEU A 1 88 ? -24.734 8.203 37.627 1.00 91.69 88 LEU A O 1
ATOM 726 N N . PHE A 1 89 ? -26.071 7.567 39.299 1.00 93.38 89 PHE A N 1
ATOM 727 C CA . PHE A 1 89 ? -25.761 6.154 39.179 1.00 93.38 89 PHE A CA 1
ATOM 728 C C . PHE A 1 89 ? -26.431 5.546 37.963 1.00 93.38 89 PHE A C 1
ATOM 730 O O . PHE A 1 89 ? -25.730 4.912 37.180 1.00 93.38 89 PHE A O 1
ATOM 737 N N . ILE A 1 90 ? -27.726 5.803 37.768 1.00 92.06 90 ILE A N 1
ATOM 738 C CA . ILE A 1 90 ? -28.482 5.359 36.591 1.00 92.06 90 ILE A CA 1
ATOM 739 C C . ILE A 1 90 ? -27.809 5.859 35.304 1.00 92.06 90 ILE A C 1
ATOM 741 O O . ILE A 1 90 ? -27.646 5.087 34.363 1.00 92.06 90 ILE A O 1
ATOM 745 N N . GLU A 1 91 ? -27.324 7.104 35.284 1.00 91.50 91 GLU A N 1
ATOM 746 C CA . GLU A 1 91 ? -26.575 7.644 34.141 1.00 91.50 91 GLU A CA 1
ATOM 747 C C . GLU A 1 91 ? -25.239 6.909 33.913 1.00 91.50 91 GLU A C 1
ATOM 749 O O . GLU A 1 91 ? -24.863 6.598 32.784 1.00 91.50 91 GLU A O 1
ATOM 754 N N . ARG A 1 92 ? -24.494 6.599 34.980 1.00 91.94 92 ARG A N 1
ATOM 755 C CA . ARG A 1 92 ? -23.150 6.002 34.873 1.00 91.94 92 ARG A CA 1
ATOM 756 C C . ARG A 1 92 ? -23.141 4.505 34.601 1.00 91.94 92 ARG A C 1
ATOM 758 O O . ARG A 1 92 ? -22.119 3.998 34.133 1.00 91.94 92 ARG A O 1
ATOM 765 N N . ILE A 1 93 ? -24.216 3.796 34.934 1.00 92.56 93 ILE A N 1
ATOM 766 C CA . ILE A 1 93 ? -24.337 2.368 34.630 1.00 92.56 93 ILE A CA 1
ATOM 767 C C . ILE A 1 93 ? -24.689 2.122 33.159 1.00 92.56 93 ILE A C 1
ATOM 769 O O . ILE A 1 93 ? -24.530 0.997 32.704 1.00 92.56 93 ILE A O 1
ATOM 773 N N . GLU A 1 94 ? -25.063 3.145 32.381 1.00 91.19 94 GLU A N 1
ATOM 774 C CA . GLU A 1 94 ? -25.228 3.047 30.924 1.00 91.19 94 GLU A CA 1
ATOM 775 C C . GLU A 1 94 ? -23.861 2.920 30.206 1.00 91.19 94 GLU A C 1
ATOM 777 O O . GLU A 1 94 ? -23.378 3.814 29.508 1.00 91.19 94 GLU A O 1
ATOM 782 N N . ILE A 1 95 ? -23.177 1.792 30.419 1.00 87.50 95 ILE A N 1
ATOM 783 C CA . ILE A 1 95 ? -21.833 1.522 29.902 1.00 87.50 95 ILE A CA 1
ATOM 784 C C . ILE A 1 95 ? -21.934 1.002 28.467 1.00 87.50 95 ILE A C 1
ATOM 786 O O . ILE A 1 95 ? -22.365 -0.123 28.233 1.00 87.50 95 ILE A O 1
ATOM 790 N N . ARG A 1 96 ? -21.442 1.797 27.515 1.00 87.38 96 ARG A N 1
ATOM 791 C CA . ARG A 1 96 ? -21.294 1.410 26.103 1.00 87.38 96 ARG A CA 1
ATOM 792 C C . ARG A 1 96 ? -19.820 1.300 25.733 1.00 87.38 96 ARG A C 1
ATOM 794 O O . ARG A 1 96 ? -19.234 2.204 25.135 1.00 87.38 96 ARG A O 1
ATOM 801 N N . LYS A 1 97 ? -19.171 0.229 26.186 1.00 80.81 97 LYS A N 1
ATOM 802 C CA . LYS A 1 97 ? -17.742 -0.018 25.961 1.00 80.81 97 LYS A CA 1
ATOM 803 C C . LYS A 1 97 ? -17.476 -1.510 25.827 1.00 80.81 97 LYS A C 1
ATOM 805 O O . LYS A 1 97 ? -17.479 -2.213 26.833 1.00 80.81 97 LYS A O 1
ATOM 810 N N . PHE A 1 98 ? -17.090 -1.940 24.624 1.00 76.94 98 PHE A N 1
ATOM 811 C CA . PHE A 1 98 ? -16.719 -3.327 24.336 1.00 76.94 98 PHE A CA 1
ATOM 812 C C . PHE A 1 98 ? -15.787 -3.917 25.421 1.00 76.94 98 PHE A C 1
ATOM 814 O O . PHE A 1 98 ? -14.755 -3.301 25.728 1.00 76.94 98 PHE A O 1
ATOM 821 N N . PRO A 1 99 ? -16.118 -5.084 26.012 1.00 77.44 99 PRO A N 1
ATOM 822 C CA . PRO A 1 99 ? -17.211 -6.002 25.652 1.00 77.44 99 PRO A CA 1
ATOM 823 C C . PRO A 1 99 ? -18.567 -5.753 26.349 1.00 77.44 99 PRO A C 1
ATOM 825 O O . PRO A 1 99 ? -19.442 -6.592 26.239 1.00 77.44 99 PRO A O 1
ATOM 828 N N . MET A 1 100 ? -18.749 -4.662 27.098 1.00 86.25 100 MET A N 1
ATOM 829 C CA . MET A 1 100 ? -20.027 -4.305 27.735 1.00 86.25 100 MET A CA 1
ATOM 830 C C . MET A 1 100 ? -20.849 -3.375 26.839 1.00 86.25 100 MET A C 1
ATOM 832 O O . MET A 1 100 ? -20.338 -2.331 26.422 1.00 86.25 100 MET A O 1
ATOM 836 N N . ASP A 1 101 ? -22.120 -3.696 26.613 1.00 89.56 101 ASP A N 1
ATOM 837 C CA . ASP A 1 101 ? -23.044 -2.804 25.908 1.00 89.56 101 ASP A CA 1
ATOM 838 C C . ASP A 1 101 ? -24.445 -2.851 26.523 1.00 89.56 101 ASP A C 1
ATOM 840 O O . ASP A 1 101 ? -25.141 -3.865 26.472 1.00 89.56 101 ASP A O 1
ATOM 844 N N . VAL A 1 102 ? -24.847 -1.749 27.152 1.00 91.75 102 VAL A N 1
ATOM 845 C CA . VAL A 1 102 ? -26.189 -1.589 27.718 1.00 91.75 102 VAL A CA 1
ATOM 846 C C . VAL A 1 102 ? -27.140 -1.081 26.635 1.00 91.75 102 VAL A C 1
ATOM 848 O O . VAL A 1 102 ? -26.992 0.040 26.150 1.00 91.75 102 VAL A O 1
ATOM 851 N N . GLU A 1 103 ? -28.151 -1.881 26.292 1.00 90.56 103 GLU A N 1
ATOM 852 C CA . GLU A 1 103 ? -29.155 -1.540 25.276 1.00 90.56 103 GLU A CA 1
ATOM 853 C C . GLU A 1 103 ? -30.315 -0.732 25.857 1.00 90.56 103 GLU A C 1
ATOM 855 O O . GLU A 1 103 ? -30.793 0.229 25.249 1.00 90.56 103 GLU A O 1
ATOM 860 N N . SER A 1 104 ? -30.799 -1.141 27.031 1.00 91.88 104 SER A N 1
ATOM 861 C CA . SER A 1 104 ? -31.909 -0.477 27.704 1.00 91.88 104 SER A CA 1
ATOM 862 C C . SER A 1 104 ? -31.840 -0.663 29.211 1.00 91.88 104 SER A C 1
ATOM 864 O O . SER A 1 104 ? -31.296 -1.645 29.723 1.00 91.88 104 SER A O 1
ATOM 866 N N . ILE A 1 105 ? -32.401 0.315 29.912 1.00 92.81 105 ILE A N 1
ATOM 867 C CA . ILE A 1 105 ? -32.512 0.325 31.361 1.00 92.81 105 ILE A CA 1
ATOM 868 C C . ILE A 1 105 ? -33.975 0.601 31.695 1.00 92.81 105 ILE A C 1
ATOM 870 O O . ILE A 1 105 ? -34.523 1.636 31.319 1.00 92.81 105 ILE A O 1
ATOM 874 N N . GLU A 1 106 ? -34.608 -0.330 32.396 1.00 93.62 106 GLU A N 1
ATOM 875 C CA . GLU A 1 106 ? -35.930 -0.154 32.989 1.00 93.62 106 GLU A CA 1
ATOM 876 C C . GLU A 1 106 ? -35.736 0.190 34.463 1.00 93.62 106 GLU A C 1
ATOM 878 O O . GLU A 1 106 ? -35.055 -0.538 35.183 1.00 93.62 106 GLU A O 1
ATOM 883 N N . VAL A 1 107 ? -36.308 1.306 34.912 1.00 93.25 107 VAL A N 1
ATOM 884 C CA . VAL A 1 107 ? -36.174 1.776 36.295 1.00 93.25 107 VAL A CA 1
ATOM 885 C C . VAL A 1 107 ? -37.555 1.908 36.917 1.00 93.25 107 VAL A C 1
ATOM 887 O O . VAL A 1 107 ? -38.430 2.569 36.357 1.00 93.25 107 VAL A O 1
ATOM 890 N N . SER A 1 108 ? -37.734 1.320 38.095 1.00 92.75 108 SER A N 1
ATOM 891 C CA . SER A 1 108 ? -38.865 1.577 38.982 1.00 92.75 108 SER A CA 1
ATOM 892 C C . SER A 1 108 ? -38.360 2.060 40.335 1.00 92.75 108 SER A C 1
ATOM 894 O O . SER A 1 108 ? -37.395 1.519 40.871 1.00 92.75 108 SER A O 1
ATOM 896 N N . PHE A 1 109 ? -39.016 3.076 40.887 1.00 91.00 109 PHE A N 1
ATOM 897 C CA . PHE A 1 109 ? -38.655 3.650 42.179 1.00 91.00 109 PHE A CA 1
ATOM 898 C C . PHE A 1 109 ? -39.591 3.151 43.276 1.00 91.00 109 PHE A C 1
ATOM 900 O O . PHE A 1 109 ? -40.798 3.028 43.071 1.00 91.00 109 PHE A O 1
ATOM 907 N N . GLU A 1 110 ? -39.014 2.887 44.438 1.00 89.31 110 GLU A N 1
ATOM 908 C CA . GLU A 1 110 ? -39.677 2.418 45.648 1.00 89.31 110 GLU A CA 1
ATOM 909 C C . GLU A 1 110 ? -39.261 3.311 46.829 1.00 89.31 110 GLU A C 1
ATOM 911 O O . GLU A 1 110 ? -38.301 4.090 46.742 1.00 89.31 110 GLU A O 1
ATOM 916 N N . ALA A 1 111 ? -40.003 3.222 47.935 1.00 85.44 111 ALA A N 1
ATOM 917 C CA . ALA A 1 111 ? -39.650 3.937 49.155 1.00 85.44 111 ALA A CA 1
ATOM 918 C C . ALA A 1 111 ? -38.302 3.433 49.689 1.00 85.44 111 ALA A C 1
ATOM 920 O O . ALA A 1 111 ? -37.986 2.248 49.595 1.00 85.44 111 ALA A O 1
ATOM 921 N N . TYR A 1 112 ? -37.501 4.339 50.245 1.00 88.00 112 TYR A N 1
ATOM 922 C CA . TYR A 1 112 ? -36.255 3.958 50.894 1.00 88.00 112 TYR A CA 1
ATOM 923 C C . TYR A 1 112 ? -36.538 3.135 52.156 1.00 88.00 112 TYR A C 1
ATOM 925 O O . TYR A 1 112 ? -37.236 3.595 53.060 1.00 88.00 112 TYR A O 1
ATOM 933 N N . GLU A 1 113 ? -35.976 1.931 52.212 1.00 83.50 113 GLU A N 1
ATOM 934 C CA . GLU A 1 113 ? -36.136 1.001 53.336 1.00 83.50 113 GLU A CA 1
ATOM 935 C C . GLU A 1 113 ? -34.857 0.885 54.184 1.00 83.50 113 GLU A C 1
ATOM 937 O O . GLU A 1 113 ? -34.934 0.510 55.353 1.00 83.50 113 GLU A O 1
ATOM 942 N N . GLY A 1 114 ? -33.692 1.267 53.638 1.00 83.25 114 GLY A N 1
ATOM 943 C CA . GLY A 1 114 ? -32.407 1.220 54.340 1.00 83.25 114 GLY A CA 1
ATOM 944 C C . GLY A 1 114 ? -31.947 -0.204 54.643 1.00 83.25 114 GLY A C 1
ATOM 945 O O . GLY A 1 114 ? -31.371 -0.460 55.699 1.00 83.25 114 GLY A O 1
ATOM 946 N N . GLU A 1 115 ? -32.232 -1.140 53.737 1.00 84.00 115 GLU A N 1
ATOM 947 C CA . GLU A 1 115 ? -31.982 -2.571 53.943 1.00 84.00 115 GLU A CA 1
ATOM 948 C C . GLU A 1 115 ? -30.502 -2.936 53.780 1.00 84.00 115 GLU A C 1
ATOM 950 O O . GLU A 1 115 ? -30.054 -3.977 54.268 1.00 84.00 115 GLU A O 1
ATOM 955 N N . PHE A 1 116 ? -29.734 -2.093 53.085 1.00 88.19 116 PHE A N 1
ATOM 956 C CA . PHE A 1 116 ? -28.372 -2.404 52.669 1.00 88.19 116 PHE A CA 1
ATOM 957 C C . PHE A 1 116 ? -27.353 -1.450 53.292 1.00 88.19 116 PHE A C 1
ATOM 959 O O . PHE A 1 116 ? -27.442 -0.234 53.158 1.00 88.19 116 PHE A O 1
ATOM 966 N N . GLU A 1 117 ? -26.320 -2.015 53.918 1.00 84.12 117 GLU A N 1
ATOM 967 C CA . GLU A 1 117 ? -25.189 -1.250 54.465 1.00 84.12 117 GLU A CA 1
ATOM 968 C C . GLU A 1 117 ? -24.086 -1.014 53.414 1.00 84.12 117 GLU A C 1
ATOM 970 O O . GLU A 1 117 ? -23.350 -0.029 53.458 1.00 84.12 117 GLU A O 1
ATOM 975 N N . TYR A 1 118 ? -23.967 -1.914 52.436 1.00 86.62 118 TYR A N 1
ATOM 976 C CA . TYR A 1 118 ? -22.974 -1.850 51.366 1.00 86.62 118 TYR A CA 1
ATOM 977 C C . TYR A 1 118 ? -23.548 -2.347 50.042 1.00 86.62 118 TYR A C 1
ATOM 979 O O . TYR A 1 118 ? -24.634 -2.916 49.984 1.00 86.62 118 TYR A O 1
ATOM 987 N N . PHE A 1 119 ? -22.800 -2.116 48.961 1.00 91.88 119 PHE A N 1
ATOM 988 C CA . PHE A 1 119 ? -23.146 -2.620 47.637 1.00 91.88 119 PHE A CA 1
ATOM 989 C C . PHE A 1 119 ? -22.433 -3.943 47.334 1.00 91.88 119 PHE A C 1
ATOM 991 O O . PHE A 1 119 ? -21.194 -3.992 47.329 1.00 91.88 119 PHE A O 1
ATOM 998 N N . GLU A 1 120 ? -23.192 -4.997 47.032 1.00 90.81 120 GLU A N 1
ATOM 999 C CA . GLU A 1 120 ? -22.667 -6.350 46.804 1.00 90.81 120 GLU A CA 1
ATOM 1000 C C . GLU A 1 120 ? -23.023 -6.969 45.442 1.00 90.81 120 GLU A C 1
ATOM 1002 O O . GLU A 1 120 ? -23.942 -6.546 44.744 1.00 90.81 120 GLU A O 1
ATOM 1007 N N . ILE A 1 121 ? -22.268 -7.998 45.043 1.00 90.31 121 ILE A N 1
ATOM 1008 C CA . ILE A 1 121 ? -22.581 -8.825 43.869 1.00 90.31 121 ILE A CA 1
ATOM 1009 C C . ILE A 1 121 ? -23.175 -10.134 44.367 1.00 90.31 121 ILE A C 1
ATOM 1011 O O . ILE A 1 121 ? -22.450 -10.936 44.960 1.00 90.31 121 ILE A O 1
ATOM 1015 N N . LYS A 1 122 ? -24.439 -10.405 44.041 1.00 88.69 122 LYS A N 1
ATOM 1016 C CA . LYS A 1 122 ? -25.016 -11.734 44.257 1.00 88.69 122 LYS A CA 1
ATOM 1017 C C . LYS A 1 122 ? -24.526 -12.668 43.157 1.00 88.69 122 LYS A C 1
ATOM 1019 O O . LYS A 1 122 ? -24.769 -12.448 41.964 1.00 88.69 122 LYS A O 1
ATOM 1024 N N . ARG A 1 123 ? -23.758 -13.678 43.561 1.00 81.06 123 ARG A N 1
ATOM 1025 C CA . ARG A 1 123 ? -23.200 -14.708 42.677 1.00 81.06 123 ARG A CA 1
ATOM 1026 C C . ARG A 1 123 ? -24.033 -15.981 42.793 1.00 81.06 123 ARG A C 1
ATOM 1028 O O . ARG A 1 123 ? -24.483 -16.315 43.885 1.00 81.06 123 ARG A O 1
ATOM 1035 N N . GLY A 1 124 ? -24.259 -16.636 41.656 1.00 79.62 124 GLY A N 1
ATOM 1036 C CA . GLY A 1 124 ? -24.922 -17.939 41.588 1.00 79.62 124 GLY A CA 1
ATOM 1037 C C . GLY A 1 124 ? -23.936 -19.074 41.865 1.00 79.62 124 GLY A C 1
ATOM 1038 O O . GLY A 1 124 ? -23.001 -18.907 42.650 1.00 79.62 124 GLY A O 1
ATOM 1039 N N . ASP A 1 125 ? -24.110 -20.216 41.193 1.00 81.56 125 ASP A N 1
ATOM 1040 C CA . ASP A 1 125 ? -23.105 -21.281 41.226 1.00 81.56 125 ASP A CA 1
ATOM 1041 C C . ASP A 1 125 ? -21.793 -20.784 40.607 1.00 81.56 125 ASP A C 1
ATOM 1043 O O . ASP A 1 125 ? -21.730 -20.320 39.466 1.00 81.56 125 ASP A O 1
ATOM 1047 N N . TRP A 1 126 ? -20.725 -20.886 41.389 1.00 74.56 126 TRP A N 1
ATOM 1048 C CA . TRP A 1 126 ? -19.403 -20.452 40.983 1.00 74.56 126 TRP A CA 1
ATOM 1049 C C . TRP A 1 126 ? -18.833 -21.273 39.817 1.00 74.56 126 TRP A C 1
ATOM 1051 O O . TRP A 1 126 ? -18.103 -20.709 39.005 1.00 74.56 126 TRP A O 1
ATOM 1061 N N . HIS A 1 127 ? -19.173 -22.562 39.690 1.00 76.12 127 HIS A N 1
ATOM 1062 C CA . HIS A 1 127 ? -18.663 -23.407 38.599 1.00 76.12 127 HIS A CA 1
ATOM 1063 C C . HIS A 1 127 ? -19.247 -22.993 37.247 1.00 76.12 127 HIS A C 1
ATOM 1065 O O . HIS A 1 127 ? -18.510 -22.858 36.269 1.00 76.12 127 HIS A O 1
ATOM 1071 N N . GLU A 1 128 ? -20.556 -22.749 37.212 1.00 73.94 128 GLU A N 1
ATOM 1072 C CA . GLU A 1 128 ? -21.271 -22.310 36.014 1.00 73.94 128 GLU A CA 1
ATOM 1073 C C . GLU A 1 128 ? -20.809 -20.906 35.596 1.00 73.94 128 GLU A C 1
ATOM 1075 O O . GLU A 1 128 ? -20.412 -20.695 34.451 1.00 73.94 128 GLU A O 1
ATOM 1080 N N . GLU A 1 129 ? -20.711 -19.967 36.547 1.00 74.56 129 GLU A N 1
ATOM 1081 C CA . GLU A 1 129 ? -20.243 -18.604 36.260 1.00 74.56 129 GLU A CA 1
ATOM 1082 C C . GLU A 1 129 ? -18.781 -18.570 35.767 1.00 74.56 129 GLU A C 1
ATOM 1084 O O . GLU A 1 129 ? -18.421 -17.737 34.930 1.00 74.56 129 GLU A O 1
ATOM 1089 N N . LEU A 1 130 ? -17.920 -19.461 36.270 1.00 77.75 130 LEU A N 1
ATOM 1090 C CA . LEU A 1 130 ? -16.522 -19.552 35.845 1.00 77.75 130 LEU A CA 1
ATOM 1091 C C . LEU A 1 130 ? -16.392 -20.107 34.420 1.00 77.75 130 LEU A C 1
ATOM 1093 O O . LEU A 1 130 ? -15.642 -19.535 33.628 1.00 77.75 130 LEU A O 1
ATOM 1097 N N . LEU A 1 131 ? -17.120 -21.179 34.091 1.00 77.12 131 LEU A N 1
ATOM 1098 C CA . LEU A 1 131 ? -17.128 -21.768 32.747 1.00 77.12 131 LEU A CA 1
ATOM 1099 C C . LEU A 1 131 ? -17.606 -20.758 31.701 1.00 77.12 131 LEU A C 1
ATOM 1101 O O . LEU A 1 131 ? -16.930 -20.541 30.700 1.00 77.12 131 LEU A O 1
ATOM 1105 N N . GLU A 1 132 ? -18.694 -20.045 31.983 1.00 72.38 132 GLU A N 1
ATOM 1106 C CA . GLU A 1 132 ? -19.207 -19.017 31.076 1.00 72.38 132 GLU A CA 1
ATOM 1107 C C . GLU A 1 132 ? -18.223 -17.854 30.865 1.00 72.38 132 GLU A C 1
ATOM 1109 O O . GLU A 1 132 ? -18.080 -17.328 29.754 1.00 72.38 132 GLU A O 1
ATOM 1114 N N . ARG A 1 133 ? -17.519 -17.436 31.928 1.00 75.38 133 ARG A N 1
ATOM 1115 C CA . ARG A 1 133 ? -16.463 -16.414 31.833 1.00 75.38 133 ARG A CA 1
ATOM 1116 C C . ARG A 1 133 ? -15.276 -16.910 31.010 1.00 75.38 133 ARG A C 1
ATOM 1118 O O . ARG A 1 133 ? -14.699 -16.117 30.271 1.00 75.38 133 ARG A O 1
ATOM 1125 N N . LEU A 1 134 ? -14.920 -18.189 31.124 1.00 80.06 134 LEU A N 1
ATOM 1126 C CA . LEU A 1 134 ? -13.872 -18.829 30.326 1.00 80.06 134 LEU A CA 1
ATOM 1127 C C . LEU A 1 134 ? -14.251 -18.902 28.844 1.00 80.06 134 LEU A C 1
ATOM 1129 O O . LEU A 1 134 ? -13.424 -18.535 28.016 1.00 80.06 134 LEU A O 1
ATOM 1133 N N . ASP A 1 135 ? -15.487 -19.266 28.504 1.00 74.75 135 ASP A N 1
ATOM 1134 C CA . ASP A 1 135 ? -15.973 -19.276 27.114 1.00 74.75 135 ASP A CA 1
ATOM 1135 C C . ASP A 1 135 ? -15.995 -17.867 26.506 1.00 74.75 135 ASP A C 1
ATOM 1137 O O . ASP A 1 135 ? -15.566 -17.647 25.368 1.00 74.75 135 ASP A O 1
ATOM 1141 N N . THR A 1 136 ? -16.432 -16.878 27.290 1.00 75.19 136 THR A N 1
ATOM 1142 C CA . THR A 1 136 ? -16.411 -15.465 26.883 1.00 75.19 136 THR A CA 1
ATOM 1143 C C . THR A 1 136 ? -14.975 -14.981 26.698 1.00 75.19 136 THR A C 1
ATOM 1145 O O . THR A 1 136 ? -14.660 -14.356 25.689 1.00 75.19 136 THR A O 1
ATOM 1148 N N . ALA A 1 137 ? -14.068 -15.320 27.619 1.00 76.44 137 ALA A N 1
ATOM 1149 C CA . ALA A 1 137 ? -12.646 -15.026 27.485 1.00 76.44 137 ALA A CA 1
ATOM 1150 C C . ALA A 1 137 ? -12.034 -15.729 26.267 1.00 76.44 137 ALA A C 1
ATOM 1152 O O . ALA A 1 137 ? -11.247 -15.111 25.561 1.00 76.44 137 ALA A O 1
ATOM 1153 N N . GLY A 1 138 ? -12.428 -16.969 25.974 1.00 78.94 138 GLY A N 1
ATOM 1154 C CA . GLY A 1 138 ? -12.041 -17.705 24.772 1.00 78.94 138 GLY A CA 1
ATOM 1155 C C . GLY A 1 138 ? -12.523 -17.020 23.495 1.00 78.94 138 GLY A C 1
ATOM 1156 O O . GLY A 1 138 ? -11.752 -16.874 22.553 1.00 78.94 138 GLY A O 1
ATOM 1157 N N . THR A 1 139 ? -13.753 -16.506 23.490 1.00 71.56 139 THR A N 1
ATOM 1158 C CA . THR A 1 139 ? -14.324 -15.731 22.375 1.00 71.56 139 THR A CA 1
ATOM 1159 C C . THR A 1 139 ? -13.600 -14.395 22.190 1.00 71.56 139 THR A C 1
ATOM 1161 O O . THR A 1 139 ? -13.258 -14.017 21.072 1.00 71.56 139 THR A O 1
ATOM 1164 N N . LEU A 1 140 ? -13.300 -13.687 23.283 1.00 71.88 140 LEU A N 1
ATOM 1165 C CA . LEU A 1 140 ? -12.518 -12.448 23.255 1.00 71.88 140 LEU A CA 1
ATOM 1166 C C . LEU A 1 140 ? -11.066 -12.697 22.836 1.00 71.88 140 LEU A C 1
ATOM 1168 O O . LEU A 1 140 ? -10.494 -11.883 22.117 1.00 71.88 140 LEU A O 1
ATOM 1172 N N . LEU A 1 141 ? -10.483 -13.826 23.241 1.00 71.50 141 LEU A N 1
ATOM 1173 C CA . LEU A 1 141 ? -9.160 -14.265 22.809 1.00 71.50 141 LEU A CA 1
ATOM 1174 C C . LEU A 1 141 ? -9.164 -14.618 21.326 1.00 71.50 141 LEU A C 1
ATOM 1176 O O . LEU A 1 141 ? -8.284 -14.149 20.616 1.00 71.50 141 LEU A O 1
ATOM 1180 N N . TYR A 1 142 ? -10.159 -15.355 20.835 1.00 63.31 142 TYR A N 1
ATOM 1181 C CA . TYR A 1 142 ? -10.333 -15.627 19.409 1.00 63.31 142 TYR A CA 1
ATOM 1182 C C . TYR A 1 142 ? -10.455 -14.323 18.614 1.00 63.31 142 TYR A C 1
ATOM 1184 O O . TYR A 1 142 ? -9.716 -14.124 17.657 1.00 63.31 142 TYR A O 1
ATOM 1192 N N . LYS A 1 143 ? -11.267 -13.371 19.091 1.00 58.69 143 LYS A N 1
ATOM 1193 C CA . LYS A 1 143 ? -11.374 -12.022 18.515 1.00 58.69 143 LYS A CA 1
ATOM 1194 C C . LYS A 1 143 ? -10.054 -11.239 18.595 1.00 58.69 143 LYS A C 1
ATOM 1196 O O . LYS A 1 143 ? -9.749 -10.451 17.709 1.00 58.69 143 LYS A O 1
ATOM 1201 N N . SER A 1 144 ? -9.228 -11.458 19.623 1.00 57.34 144 SER A N 1
ATOM 1202 C CA . SER A 1 144 ? -7.875 -10.880 19.711 1.00 57.34 144 SER A CA 1
ATOM 1203 C C . SER A 1 144 ? -6.881 -11.530 18.744 1.00 57.34 144 SER A C 1
ATOM 1205 O O . SER A 1 144 ? -5.981 -10.860 18.248 1.00 57.34 144 SER A O 1
ATOM 1207 N N . VAL A 1 145 ? -7.055 -12.822 18.457 1.00 58.56 145 VAL A N 1
ATOM 1208 C CA . VAL A 1 145 ? -6.262 -13.578 17.483 1.00 58.56 145 VAL A CA 1
ATOM 1209 C C . VAL A 1 145 ? -6.678 -13.204 16.056 1.00 58.56 145 VAL A C 1
ATOM 1211 O O . VAL A 1 145 ? -5.803 -13.066 15.212 1.00 58.56 145 VAL A O 1
ATOM 1214 N N . GLU A 1 146 ? -7.959 -12.912 15.813 1.00 52.56 146 GLU A N 1
ATOM 1215 C CA . GLU A 1 146 ? -8.476 -12.296 14.580 1.00 52.56 146 GLU A CA 1
ATOM 1216 C C . GLU A 1 146 ? -7.894 -10.887 14.369 1.00 52.56 146 GLU A C 1
ATOM 1218 O O . GLU A 1 146 ? -7.384 -10.577 13.297 1.00 52.56 146 GLU A O 1
ATOM 1223 N N . LEU A 1 147 ? -7.826 -10.060 15.423 1.00 53.09 147 LEU A N 1
ATOM 1224 C CA . LEU A 1 147 ? -7.066 -8.796 15.401 1.00 53.09 147 LEU A CA 1
ATOM 1225 C C . LEU A 1 147 ? -5.551 -9.022 15.191 1.00 53.09 147 LEU A C 1
ATOM 1227 O O . LEU A 1 147 ? -4.837 -8.134 14.725 1.00 53.09 147 LEU A O 1
ATOM 1231 N N . GLY A 1 148 ? -5.066 -10.221 15.518 1.00 48.84 148 GLY A N 1
ATOM 1232 C CA . GLY A 1 148 ? -3.720 -10.724 15.262 1.00 48.84 148 GLY A CA 1
ATOM 1233 C C . GLY A 1 148 ? -3.482 -11.210 13.828 1.00 48.84 148 GLY A C 1
ATOM 1234 O O . GLY A 1 148 ? -2.319 -11.399 13.463 1.00 48.84 148 GLY A O 1
ATOM 1235 N N . GLU A 1 149 ? -4.509 -11.306 12.970 1.00 56.28 149 GLU A N 1
ATOM 1236 C CA . GLU A 1 149 ? -4.378 -11.550 11.520 1.00 56.28 149 GLU A CA 1
ATOM 1237 C C . GLU A 1 149 ? -4.014 -10.268 10.732 1.00 56.28 149 GLU A C 1
ATOM 1239 O O . GLU A 1 149 ? -4.403 -10.032 9.594 1.00 56.28 149 GLU A O 1
ATOM 1244 N N . ARG A 1 150 ? -3.087 -9.522 11.350 1.00 65.62 150 ARG A N 1
ATOM 1245 C CA . ARG A 1 150 ? -1.868 -8.929 10.778 1.00 65.62 150 ARG A CA 1
ATOM 1246 C C . ARG A 1 150 ? -1.954 -7.585 10.050 1.00 65.62 150 ARG A C 1
ATOM 1248 O O . ARG A 1 150 ? -1.245 -7.419 9.073 1.00 65.62 150 ARG A O 1
ATOM 1255 N N . SER A 1 151 ? -2.637 -6.571 10.565 1.00 65.00 151 SER A N 1
ATOM 1256 C CA . SER A 1 151 ? -2.314 -5.181 10.187 1.00 65.00 151 SER A CA 1
ATOM 1257 C C . SER A 1 151 ? -1.626 -4.434 11.332 1.00 65.00 151 SER A C 1
ATOM 1259 O O . SER A 1 151 ? -2.177 -4.354 12.427 1.00 65.00 151 SER A O 1
ATOM 1261 N N . VAL A 1 152 ? -0.444 -3.858 11.106 1.00 72.81 152 VAL A N 1
ATOM 1262 C CA . VAL A 1 152 ? 0.202 -2.929 12.054 1.00 72.81 152 VAL A CA 1
ATOM 1263 C C . VAL A 1 152 ? -0.121 -1.507 11.615 1.00 72.81 152 VAL A C 1
ATOM 1265 O O . VAL A 1 152 ? 0.218 -1.143 10.499 1.00 72.81 152 VAL A O 1
ATOM 1268 N N . ALA A 1 153 ? -0.755 -0.704 12.472 1.00 72.88 153 ALA A N 1
ATOM 1269 C CA . ALA A 1 153 ? -1.078 0.698 12.201 1.00 72.88 153 ALA A CA 1
ATOM 1270 C C . ALA A 1 1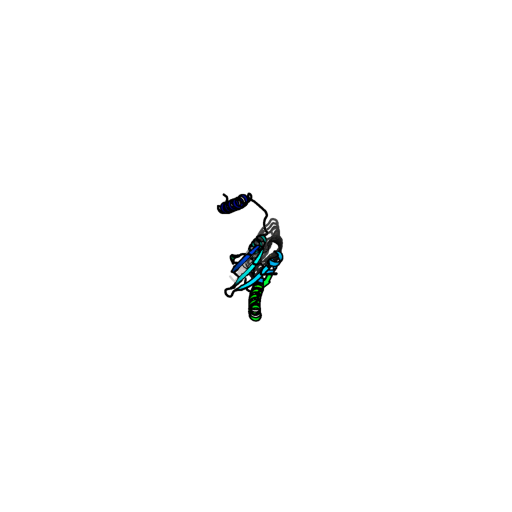53 ? -0.605 1.572 13.374 1.00 72.88 153 ALA A C 1
ATOM 1272 O O . ALA A 1 153 ? -1.196 1.527 14.452 1.00 72.88 153 ALA A O 1
ATOM 1273 N N . LEU A 1 154 ? 0.478 2.336 13.193 1.00 73.38 154 LEU A N 1
ATOM 1274 C CA . LEU A 1 154 ? 1.093 3.128 14.267 1.00 73.38 154 LEU A CA 1
ATOM 1275 C C . LEU A 1 154 ? 1.429 4.558 13.813 1.00 73.38 154 LEU A C 1
ATOM 1277 O O . LEU A 1 154 ? 2.171 4.759 12.858 1.00 73.38 154 LEU A O 1
ATOM 1281 N N . GLY A 1 155 ? 0.920 5.553 14.542 1.00 70.00 155 GLY A N 1
ATOM 1282 C CA . GLY A 1 155 ? 1.182 6.983 14.327 1.00 70.00 155 GLY A CA 1
ATOM 1283 C C . GLY A 1 155 ? -0.097 7.817 14.196 1.00 70.00 155 GLY A C 1
ATOM 1284 O O . GLY A 1 155 ? -1.199 7.274 14.093 1.00 70.00 155 GLY A O 1
ATOM 1285 N N . GLU A 1 156 ? 0.022 9.147 14.263 1.00 68.12 156 GLU A N 1
ATOM 1286 C CA . GLU A 1 156 ? -1.144 10.038 14.195 1.00 68.12 156 GLU A CA 1
ATOM 1287 C C . GLU A 1 156 ? -1.849 9.881 12.837 1.00 68.12 156 GLU A C 1
ATOM 1289 O O . GLU A 1 156 ? -1.218 10.019 11.790 1.00 68.12 156 GLU A O 1
ATOM 1294 N N . LYS A 1 157 ? -3.166 9.612 12.850 1.00 70.62 157 LYS A N 1
ATOM 1295 C CA . LYS A 1 157 ? -4.001 9.452 11.639 1.00 70.62 157 LYS A CA 1
ATOM 1296 C C . LYS A 1 157 ? -3.535 8.327 10.693 1.00 70.62 157 LYS A C 1
ATOM 1298 O O . LYS A 1 157 ? -3.709 8.446 9.483 1.00 70.62 157 LYS A O 1
ATOM 1303 N N . THR A 1 158 ? -2.964 7.247 11.223 1.00 74.19 158 THR A N 1
ATOM 1304 C CA . THR A 1 158 ? -2.546 6.075 10.435 1.00 74.19 158 THR A CA 1
ATOM 1305 C C . THR A 1 158 ? -3.624 4.991 10.369 1.00 74.19 158 THR A C 1
ATOM 1307 O O . THR A 1 158 ? -4.329 4.754 11.347 1.00 74.19 158 THR A O 1
ATOM 1310 N N . VAL A 1 159 ? -3.759 4.328 9.215 1.00 74.31 159 VAL A N 1
ATOM 1311 C CA . VAL A 1 159 ? -4.792 3.316 8.941 1.00 74.31 159 VAL A CA 1
ATOM 1312 C C . VAL A 1 159 ? -4.175 2.080 8.274 1.00 74.31 159 VAL A C 1
ATOM 1314 O O . VAL A 1 159 ? -3.630 2.173 7.177 1.00 74.31 159 VAL A O 1
ATOM 1317 N N . GLY A 1 160 ? -4.307 0.910 8.903 1.00 75.31 160 GLY A N 1
ATOM 1318 C CA . GLY A 1 160 ? -3.958 -0.394 8.329 1.00 75.31 160 GLY A CA 1
ATOM 1319 C C . GLY A 1 160 ? -5.105 -1.380 8.543 1.00 75.31 160 GLY A C 1
ATOM 1320 O O . GLY A 1 160 ? -5.539 -1.524 9.679 1.00 75.31 160 GLY A O 1
ATOM 1321 N N . LEU A 1 161 ? -5.642 -1.981 7.471 1.00 66.94 161 LEU A N 1
ATOM 1322 C CA . LEU A 1 161 ? -6.920 -2.726 7.512 1.00 66.94 161 LEU A CA 1
ATOM 1323 C C . LEU A 1 161 ? -6.880 -4.132 6.875 1.00 66.94 161 LEU A C 1
ATOM 1325 O O . LEU A 1 161 ? -7.914 -4.791 6.846 1.00 66.94 161 LEU A O 1
ATOM 1329 N N . SER A 1 162 ? -5.736 -4.586 6.344 1.00 74.44 162 SER A N 1
ATOM 1330 C CA . SER A 1 162 ? -5.629 -5.855 5.594 1.00 74.44 162 SER A CA 1
ATOM 1331 C C . SER A 1 162 ? -4.656 -6.856 6.214 1.00 74.44 162 SER A C 1
ATOM 1333 O O . SER A 1 162 ? -3.731 -6.477 6.934 1.00 74.44 162 SER A O 1
ATOM 1335 N N . GLU A 1 163 ? -4.806 -8.138 5.854 1.00 73.62 163 GLU A N 1
ATOM 1336 C CA . GLU A 1 163 ? -3.919 -9.206 6.325 1.00 73.62 163 GLU A CA 1
ATOM 1337 C C . GLU A 1 163 ? -2.461 -8.932 5.919 1.00 73.62 163 GLU A C 1
ATOM 1339 O O . GLU A 1 163 ? -2.127 -8.694 4.756 1.00 73.62 163 GLU A O 1
ATOM 1344 N N . ARG A 1 164 ? -1.555 -8.988 6.892 1.00 71.00 164 ARG A N 1
ATOM 1345 C CA . ARG A 1 164 ? -0.120 -8.679 6.745 1.00 71.00 164 ARG A CA 1
ATOM 1346 C C . ARG A 1 164 ? 0.180 -7.244 6.283 1.00 71.00 164 ARG A C 1
ATOM 1348 O O . ARG A 1 164 ? 1.269 -7.030 5.750 1.00 71.00 164 ARG A O 1
ATOM 1355 N N . SER A 1 165 ? -0.725 -6.275 6.459 1.00 81.31 165 SER A N 1
ATOM 1356 C CA . SER A 1 165 ? -0.440 -4.873 6.136 1.00 81.31 165 SER A CA 1
ATOM 1357 C C . SER A 1 165 ? 0.388 -4.172 7.222 1.00 81.31 165 SER A C 1
ATOM 1359 O O . SER A 1 165 ? 0.309 -4.486 8.409 1.00 81.31 165 SER A O 1
ATOM 1361 N N . VAL A 1 166 ? 1.220 -3.210 6.833 1.00 83.75 166 VAL A N 1
ATOM 1362 C CA . VAL A 1 166 ? 1.989 -2.378 7.767 1.00 83.75 166 VAL A CA 1
ATOM 1363 C C . VAL A 1 166 ? 1.828 -0.923 7.355 1.00 83.75 166 VAL A C 1
ATOM 1365 O O . VAL A 1 166 ? 2.150 -0.571 6.230 1.00 83.75 166 VAL A O 1
ATOM 1368 N N . ALA A 1 167 ? 1.344 -0.086 8.262 1.00 83.38 167 ALA A N 1
ATOM 1369 C CA . ALA A 1 167 ? 1.191 1.352 8.122 1.00 83.38 167 ALA A CA 1
ATOM 1370 C C . ALA A 1 167 ? 1.854 2.030 9.335 1.00 83.38 167 ALA A C 1
ATOM 1372 O O . ALA A 1 167 ? 1.459 1.785 10.479 1.00 83.38 167 ALA A O 1
ATOM 1373 N N . LEU A 1 168 ? 2.902 2.826 9.122 1.00 81.25 168 LEU A N 1
ATOM 1374 C CA . LEU A 1 168 ? 3.667 3.435 10.215 1.00 81.25 168 LEU A CA 1
ATOM 1375 C C . LEU A 1 168 ? 4.146 4.847 9.865 1.00 81.25 168 LEU A C 1
ATOM 1377 O O . LEU A 1 168 ? 4.916 5.031 8.926 1.00 81.25 168 LEU A O 1
ATOM 1381 N N . GLY A 1 169 ? 3.747 5.840 10.656 1.00 82.69 169 GLY A N 1
ATOM 1382 C CA . GLY A 1 169 ? 4.114 7.246 10.460 1.00 82.69 169 GLY A CA 1
ATOM 1383 C C . GLY A 1 169 ? 2.947 8.197 10.710 1.00 82.69 169 GLY A C 1
ATOM 1384 O O . GLY A 1 169 ? 1.895 7.787 11.198 1.00 82.69 169 GLY A O 1
ATOM 1385 N N . GLU A 1 170 ? 3.117 9.479 10.399 1.00 81.69 170 GLU A N 1
ATOM 1386 C CA . GLU A 1 170 ? 2.009 10.439 10.425 1.00 81.69 170 GLU A CA 1
ATOM 1387 C C . GLU A 1 170 ? 1.221 10.335 9.113 1.00 81.69 170 GLU A C 1
ATOM 1389 O O . GLU A 1 170 ? 1.796 10.449 8.030 1.00 81.69 170 GLU A O 1
ATOM 1394 N N . LYS A 1 171 ? -0.104 10.155 9.200 1.00 79.06 171 LYS A N 1
ATOM 1395 C CA . LYS A 1 171 ? -1.011 10.083 8.041 1.00 79.06 171 LYS A CA 1
ATOM 1396 C C . LYS A 1 171 ? -0.634 8.968 7.045 1.00 79.06 171 LYS A C 1
ATOM 1398 O O . LYS A 1 171 ? -0.648 9.209 5.838 1.00 79.06 171 LYS A O 1
ATOM 1403 N N . THR A 1 172 ? -0.291 7.764 7.518 1.00 82.44 172 THR A N 1
ATOM 1404 C CA . THR A 1 172 ? 0.006 6.617 6.629 1.00 82.44 172 THR A CA 1
ATOM 1405 C C . THR A 1 172 ? -1.179 5.696 6.403 1.00 82.44 172 THR A C 1
ATOM 1407 O O . THR A 1 172 ? -2.048 5.558 7.262 1.00 82.44 172 THR A O 1
ATOM 1410 N N . VAL A 1 173 ? -1.220 5.044 5.242 1.00 81.06 173 VAL A N 1
ATOM 1411 C CA . VAL A 1 173 ? -2.356 4.212 4.836 1.00 81.06 173 VAL A CA 1
ATOM 1412 C C . VAL A 1 173 ? -1.876 2.928 4.149 1.00 81.06 173 VAL A C 1
ATOM 1414 O O . VAL A 1 173 ? -1.291 2.992 3.070 1.00 81.06 173 VAL A O 1
ATOM 1417 N N . GLY A 1 174 ? -2.148 1.766 4.753 1.00 81.12 174 GLY A N 1
ATOM 1418 C CA . GLY A 1 174 ? -1.781 0.430 4.256 1.00 81.12 174 GLY A CA 1
ATOM 1419 C C . GLY A 1 174 ? -2.977 -0.533 4.224 1.00 81.12 174 GLY A C 1
ATOM 1420 O O . GLY A 1 174 ? -3.275 -1.190 5.225 1.00 81.12 174 GLY A O 1
ATOM 1421 N N . LEU A 1 175 ? -3.695 -0.611 3.100 1.00 73.44 175 LEU A N 1
ATOM 1422 C CA . LEU A 1 175 ? -5.044 -1.211 3.044 1.00 73.44 175 LEU A CA 1
ATOM 1423 C C . LEU A 1 175 ? -5.139 -2.578 2.356 1.00 73.44 175 LEU A C 1
ATOM 1425 O O . LEU A 1 175 ? -6.232 -3.139 2.339 1.00 73.44 175 LEU A O 1
ATOM 1429 N N . SER A 1 176 ? -4.046 -3.126 1.816 1.00 82.50 176 SER A N 1
ATOM 1430 C CA . SER A 1 176 ? -4.070 -4.360 1.008 1.00 82.50 176 SER A CA 1
ATOM 1431 C C . SER A 1 176 ? -3.244 -5.503 1.596 1.00 82.50 176 SER A C 1
ATOM 1433 O O . SER A 1 176 ? -2.394 -5.293 2.465 1.00 82.50 176 SER A O 1
ATOM 1435 N N . GLU A 1 177 ? -3.493 -6.734 1.128 1.00 80.69 177 GLU A N 1
ATOM 1436 C CA . GLU A 1 177 ? -2.775 -7.913 1.623 1.00 80.69 177 GLU A CA 1
ATOM 1437 C C . GLU A 1 177 ? -1.267 -7.745 1.392 1.00 80.69 177 GLU A C 1
ATOM 1439 O O . GLU A 1 177 ? -0.811 -7.467 0.274 1.00 80.69 177 GLU A O 1
ATOM 1444 N N . ARG A 1 178 ? -0.479 -7.909 2.460 1.00 78.81 178 ARG A N 1
ATOM 1445 C CA . ARG A 1 178 ? 0.980 -7.709 2.437 1.00 78.81 178 ARG A CA 1
ATOM 1446 C C . ARG A 1 178 ? 1.415 -6.302 1.970 1.00 78.81 178 ARG A C 1
ATOM 1448 O O . ARG A 1 178 ? 2.535 -6.166 1.478 1.00 78.81 178 ARG A O 1
ATOM 1455 N N . SER A 1 179 ? 0.568 -5.268 2.071 1.00 85.69 179 SER A N 1
ATOM 1456 C CA . SER A 1 179 ? 0.944 -3.890 1.704 1.00 85.69 179 SER A CA 1
ATOM 1457 C C . SER A 1 179 ? 1.746 -3.208 2.812 1.00 85.69 179 SER A C 1
ATOM 1459 O O . SER A 1 179 ? 1.367 -3.297 3.978 1.00 85.69 179 SER A O 1
ATOM 1461 N N . VAL A 1 180 ? 2.790 -2.462 2.460 1.00 87.50 180 VAL A N 1
ATOM 1462 C CA . VAL A 1 180 ? 3.636 -1.729 3.414 1.00 87.50 180 VAL A CA 1
ATOM 1463 C C . VAL A 1 180 ? 3.608 -0.236 3.081 1.00 87.50 180 VAL A C 1
ATOM 1465 O O . VAL A 1 180 ? 3.825 0.137 1.934 1.00 87.50 180 VAL A O 1
ATOM 1468 N N . ALA A 1 181 ? 3.338 0.608 4.073 1.00 87.69 181 ALA A N 1
ATOM 1469 C CA . ALA A 1 181 ? 3.270 2.061 3.978 1.00 87.69 181 ALA A CA 1
ATOM 1470 C C . ALA A 1 181 ? 3.999 2.697 5.177 1.00 87.69 181 ALA A C 1
ATOM 1472 O O . ALA A 1 181 ? 3.470 2.695 6.285 1.00 87.69 181 ALA A O 1
ATOM 1473 N N . LEU A 1 182 ? 5.213 3.225 4.991 1.00 84.94 182 LEU A N 1
ATOM 1474 C CA . LEU A 1 182 ? 6.015 3.795 6.090 1.00 84.94 182 LEU A CA 1
ATOM 1475 C C . LEU A 1 182 ? 6.524 5.209 5.761 1.00 84.94 182 LEU A C 1
ATOM 1477 O O . LEU A 1 182 ? 7.230 5.375 4.770 1.00 84.94 182 LEU A O 1
ATOM 1481 N N . GLY A 1 183 ? 6.257 6.203 6.611 1.00 85.62 183 GLY A N 1
ATOM 1482 C CA . GLY A 1 183 ? 6.745 7.585 6.448 1.00 85.62 183 GLY A CA 1
ATOM 1483 C C . GLY A 1 183 ? 5.686 8.652 6.736 1.00 85.62 183 GLY A C 1
ATOM 1484 O O . GLY A 1 183 ? 4.591 8.345 7.184 1.00 85.62 183 GLY A O 1
ATOM 1485 N N . GLU A 1 184 ? 5.987 9.932 6.527 1.00 84.56 184 GLU A N 1
ATOM 1486 C CA . GLU A 1 184 ? 4.941 10.963 6.585 1.00 84.56 184 GLU A CA 1
ATOM 1487 C C . GLU A 1 184 ? 4.111 10.917 5.293 1.00 84.56 184 GLU A C 1
ATOM 1489 O O . GLU A 1 184 ? 4.664 10.990 4.198 1.00 84.56 184 GLU A O 1
ATOM 1494 N N . LYS A 1 185 ? 2.777 10.842 5.393 1.00 82.25 185 LYS A N 1
ATOM 1495 C CA . LYS A 1 185 ? 1.869 10.854 4.226 1.00 82.25 185 LYS A CA 1
ATOM 1496 C C . LYS A 1 185 ? 2.149 9.713 3.226 1.00 82.25 185 LYS A C 1
ATOM 1498 O O . LYS A 1 185 ? 2.051 9.914 2.017 1.00 82.25 185 LYS A O 1
ATOM 1503 N N . THR A 1 186 ? 2.509 8.529 3.717 1.00 87.00 186 THR A N 1
ATOM 1504 C CA . THR A 1 186 ? 2.852 7.362 2.887 1.00 87.00 186 THR A CA 1
ATOM 1505 C C . THR A 1 186 ? 1.660 6.445 2.627 1.00 87.00 186 THR A C 1
ATOM 1507 O O . THR A 1 186 ? 0.843 6.202 3.517 1.00 87.00 186 THR A O 1
ATOM 1510 N N . VAL A 1 187 ? 1.575 5.882 1.421 1.00 83.19 187 VAL A N 1
ATOM 1511 C CA . VAL A 1 187 ? 0.403 5.132 0.957 1.00 83.19 187 VAL A CA 1
ATOM 1512 C C . VAL A 1 187 ? 0.811 3.833 0.247 1.00 83.19 187 VAL A C 1
ATOM 1514 O O . VAL A 1 187 ? 1.572 3.863 -0.714 1.00 83.19 187 VAL A O 1
ATOM 1517 N N . GLY A 1 188 ? 0.277 2.694 0.695 1.00 84.25 188 GLY A N 1
ATOM 1518 C CA . GLY A 1 188 ? 0.459 1.360 0.109 1.00 84.25 188 GLY A CA 1
ATOM 1519 C C . GLY A 1 188 ? -0.890 0.648 -0.033 1.00 84.25 188 GLY A C 1
ATOM 1520 O O . GLY A 1 188 ? -1.452 0.192 0.959 1.00 84.25 188 GLY A O 1
ATOM 1521 N N . LEU A 1 189 ? -1.456 0.581 -1.240 1.00 76.69 189 LEU A N 1
ATOM 1522 C CA . LEU A 1 189 ? -2.875 0.219 -1.434 1.00 76.69 189 LEU A CA 1
ATOM 1523 C C . LEU A 1 189 ? -3.132 -1.050 -2.249 1.00 76.69 189 LEU A C 1
ATOM 1525 O O . LEU A 1 189 ? -4.292 -1.423 -2.390 1.00 76.69 189 LEU A O 1
ATOM 1529 N N . SER A 1 190 ? -2.109 -1.730 -2.761 1.00 84.94 190 SER A N 1
ATOM 1530 C CA . SER A 1 190 ? -2.262 -2.935 -3.593 1.00 84.94 190 SER A CA 1
ATOM 1531 C C . SER A 1 190 ? -1.624 -4.179 -2.980 1.00 84.94 190 SER A C 1
ATOM 1533 O O . SER A 1 190 ? -0.806 -4.090 -2.061 1.00 84.94 190 SER A O 1
ATOM 1535 N N . GLU A 1 191 ? -1.996 -5.361 -3.486 1.00 82.81 191 GLU A N 1
ATOM 1536 C CA . GLU A 1 191 ? -1.394 -6.616 -3.026 1.00 82.81 191 GLU A CA 1
ATOM 1537 C C . GLU A 1 191 ? 0.123 -6.553 -3.235 1.00 82.81 191 GLU A C 1
ATOM 1539 O O . GLU A 1 191 ? 0.612 -6.262 -4.336 1.00 82.81 191 GLU A O 1
ATOM 1544 N N . ARG A 1 192 ? 0.873 -6.803 -2.157 1.00 80.19 192 ARG A N 1
ATOM 1545 C CA . ARG A 1 192 ? 2.339 -6.693 -2.143 1.00 80.19 192 ARG A CA 1
ATOM 1546 C C . ARG A 1 192 ? 2.872 -5.304 -2.565 1.00 80.19 192 ARG A C 1
ATOM 1548 O O . ARG A 1 192 ? 3.991 -5.231 -3.068 1.00 80.19 192 ARG A O 1
ATOM 1555 N N . SER A 1 193 ? 2.104 -4.216 -2.412 1.00 86.06 193 SER A N 1
ATOM 1556 C CA . SER A 1 193 ? 2.576 -2.854 -2.723 1.00 86.06 193 SER A CA 1
ATOM 1557 C C . SER A 1 193 ? 3.367 -2.234 -1.574 1.00 86.06 193 SER A C 1
ATOM 1559 O O . SER A 1 193 ? 2.977 -2.397 -0.417 1.00 86.06 193 SER A O 1
ATOM 1561 N N . VAL A 1 194 ? 4.410 -1.465 -1.881 1.00 87.12 194 VAL A N 1
ATOM 1562 C CA . VAL A 1 194 ? 5.333 -0.919 -0.872 1.00 87.12 194 VAL A CA 1
ATOM 1563 C C . VAL A 1 194 ? 5.585 0.573 -1.088 1.00 87.12 194 VAL A C 1
ATOM 1565 O O . VAL A 1 194 ? 6.319 0.930 -2.005 1.00 87.12 194 VAL A O 1
ATOM 1568 N N . GLY A 1 195 ? 4.977 1.435 -0.269 1.00 88.19 195 GLY A N 1
ATOM 1569 C CA . GLY A 1 195 ? 5.239 2.878 -0.216 1.00 88.19 195 GLY A CA 1
ATOM 1570 C C . GLY A 1 195 ? 6.151 3.210 0.965 1.00 88.19 195 GLY A C 1
ATOM 1571 O O . GLY A 1 195 ? 5.836 2.811 2.087 1.00 88.19 195 GLY A O 1
ATOM 1572 N N . LEU A 1 196 ? 7.277 3.897 0.741 1.00 79.75 196 LEU A N 1
ATOM 1573 C CA . LEU A 1 196 ? 8.238 4.270 1.794 1.00 79.75 196 LEU A CA 1
ATOM 1574 C C . LEU A 1 196 ? 8.816 5.688 1.625 1.00 79.75 196 LEU A C 1
ATOM 1576 O O . LEU A 1 196 ? 9.305 6.025 0.546 1.00 79.75 196 LEU A O 1
ATOM 1580 N N . SER A 1 197 ? 8.846 6.465 2.718 1.00 86.25 197 SER A N 1
ATOM 1581 C CA . SER A 1 197 ? 9.306 7.868 2.843 1.00 86.25 197 SER A CA 1
ATOM 1582 C C . SER A 1 197 ? 8.211 8.933 2.712 1.00 86.25 197 SER A C 1
ATOM 1584 O O . SER A 1 197 ? 7.064 8.620 2.376 1.00 86.25 197 SER A O 1
ATOM 1586 N N . GLU A 1 198 ? 8.565 10.190 3.010 1.00 81.12 198 GLU A N 1
ATOM 1587 C CA . GLU A 1 198 ? 7.651 11.328 2.936 1.00 81.12 198 GLU A CA 1
ATOM 1588 C C . GLU A 1 198 ? 6.991 11.384 1.554 1.00 81.12 198 GLU A C 1
ATOM 1590 O O . GLU A 1 198 ? 7.662 11.461 0.524 1.00 81.12 198 GLU A O 1
ATOM 1595 N N . ARG A 1 199 ? 5.653 11.354 1.546 1.00 80.75 199 ARG A N 1
ATOM 1596 C CA . ARG A 1 199 ? 4.822 11.442 0.336 1.00 80.75 199 ARG A CA 1
ATOM 1597 C C . ARG A 1 199 ? 5.068 10.312 -0.677 1.00 80.75 199 ARG A C 1
ATOM 1599 O O . ARG A 1 199 ? 4.854 10.515 -1.867 1.00 80.75 199 ARG A O 1
ATOM 1606 N N . SER A 1 200 ? 5.504 9.135 -0.232 1.00 85.25 200 SER A N 1
ATOM 1607 C CA . SER A 1 200 ? 5.664 7.957 -1.097 1.00 85.25 200 SER A CA 1
ATOM 1608 C C . SER A 1 200 ? 4.369 7.153 -1.283 1.00 85.25 200 SER A C 1
ATOM 1610 O O . SER A 1 200 ? 3.553 7.029 -0.367 1.00 85.25 200 SER A O 1
ATOM 1612 N N . VAL A 1 201 ? 4.146 6.604 -2.480 1.00 82.62 201 VAL A N 1
ATOM 1613 C CA . VAL A 1 201 ? 2.815 6.135 -2.907 1.00 82.62 201 VAL A CA 1
ATOM 1614 C C . VAL A 1 201 ? 2.871 4.908 -3.825 1.00 82.62 201 VAL A C 1
ATOM 1616 O O . VAL A 1 201 ? 3.075 5.040 -5.032 1.00 82.62 201 VAL A O 1
ATOM 1619 N N . ALA A 1 202 ? 2.674 3.703 -3.281 1.00 86.44 202 ALA A N 1
ATOM 1620 C CA . ALA A 1 202 ? 2.696 2.437 -4.022 1.00 86.44 202 ALA A CA 1
ATOM 1621 C C . ALA A 1 202 ? 1.317 1.805 -4.173 1.00 86.44 202 ALA A C 1
ATOM 1623 O O . ALA A 1 202 ? 0.655 1.441 -3.203 1.00 86.44 202 ALA A O 1
ATOM 1624 N N . LEU A 1 203 ? 0.879 1.663 -5.416 1.00 78.06 203 LEU A N 1
ATOM 1625 C CA . LEU A 1 203 ? -0.518 1.479 -5.790 1.00 78.06 203 LEU A CA 1
ATOM 1626 C C . LEU A 1 203 ? -0.772 0.361 -6.805 1.00 78.06 203 LEU A C 1
ATOM 1628 O O . LEU A 1 203 ? -1.909 -0.067 -6.927 1.00 78.06 203 LEU A O 1
ATOM 1632 N N . GLY A 1 204 ? 0.215 -0.120 -7.558 1.00 78.69 204 GLY A N 1
ATOM 1633 C CA . GLY A 1 204 ? 0.095 -1.346 -8.362 1.00 78.69 204 GLY A CA 1
ATOM 1634 C C . GLY A 1 204 ? 0.343 -2.637 -7.581 1.00 78.69 204 GLY A C 1
ATOM 1635 O O . GLY A 1 204 ? 1.055 -2.641 -6.571 1.00 78.69 204 GLY A O 1
ATOM 1636 N N . GLU A 1 205 ? -0.219 -3.742 -8.074 1.00 77.62 205 GLU A N 1
ATOM 1637 C CA . GLU A 1 205 ? 0.130 -5.083 -7.596 1.00 77.62 205 GLU A CA 1
ATOM 1638 C C . GLU A 1 205 ? 1.639 -5.267 -7.751 1.00 77.62 205 GLU A C 1
ATOM 1640 O O . GLU A 1 205 ? 2.178 -5.011 -8.823 1.00 77.62 205 GLU A O 1
ATOM 1645 N N . ARG A 1 206 ? 2.348 -5.641 -6.684 1.00 74.19 206 ARG A N 1
ATOM 1646 C CA . ARG A 1 206 ? 3.824 -5.689 -6.707 1.00 74.19 206 ARG A CA 1
ATOM 1647 C C . ARG A 1 206 ? 4.498 -4.348 -7.086 1.00 74.19 206 ARG A C 1
ATOM 1649 O O . ARG A 1 206 ? 5.647 -4.353 -7.522 1.00 74.19 206 ARG A O 1
ATOM 1656 N N . SER A 1 207 ? 3.818 -3.204 -6.957 1.00 80.94 207 SE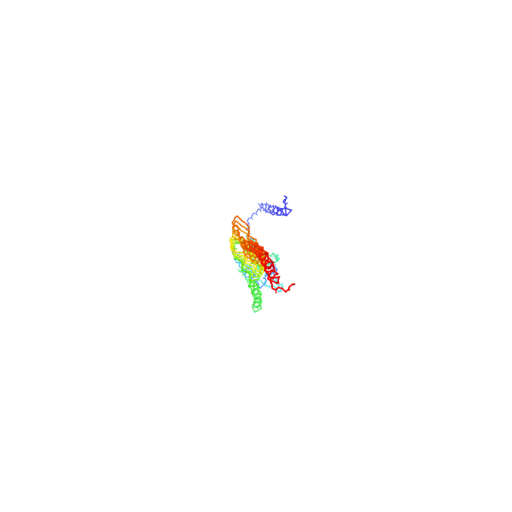R A N 1
ATOM 1657 C CA . SER A 1 207 ? 4.418 -1.881 -7.188 1.00 80.94 207 SER A CA 1
ATOM 1658 C C . SER A 1 207 ? 5.132 -1.354 -5.949 1.00 80.94 207 SER A C 1
ATOM 1660 O O . SER A 1 207 ? 4.772 -1.658 -4.811 1.00 80.94 207 SER A O 1
ATOM 1662 N N . VAL A 1 208 ? 6.141 -0.529 -6.184 1.00 80.75 208 VAL A N 1
ATOM 1663 C CA . VAL A 1 208 ? 7.100 -0.104 -5.166 1.00 80.75 208 VAL A CA 1
ATOM 1664 C C . VAL A 1 208 ? 7.488 1.377 -5.300 1.00 80.75 208 VAL A C 1
ATOM 1666 O O . VAL A 1 208 ? 8.229 1.733 -6.210 1.00 80.75 208 VAL A O 1
ATOM 1669 N N . ALA A 1 209 ? 6.943 2.239 -4.440 1.00 84.81 209 ALA A N 1
ATOM 1670 C CA . ALA A 1 209 ? 7.110 3.693 -4.461 1.00 84.81 209 ALA A CA 1
ATOM 1671 C C . ALA A 1 209 ? 8.034 4.157 -3.353 1.00 84.81 209 ALA A C 1
ATOM 1673 O O . ALA A 1 209 ? 7.696 4.031 -2.176 1.00 84.81 209 ALA A O 1
ATOM 1674 N N . LEU A 1 210 ? 9.202 4.656 -3.726 1.00 68.19 210 LEU A N 1
ATOM 1675 C CA . LEU A 1 210 ? 10.297 4.862 -2.783 1.00 68.19 210 LEU A CA 1
ATOM 1676 C C . LEU A 1 210 ? 11.016 6.194 -2.993 1.00 68.19 210 LEU A C 1
ATOM 1678 O O . LEU A 1 210 ? 11.445 6.460 -4.113 1.00 68.19 210 LEU A O 1
ATOM 1682 N N . GLY A 1 211 ? 11.136 7.012 -1.939 1.00 74.31 211 GLY A N 1
ATOM 1683 C CA . GLY A 1 211 ? 11.769 8.343 -1.997 1.00 74.31 211 GLY A CA 1
ATOM 1684 C C . GLY A 1 211 ? 10.829 9.507 -1.678 1.00 74.31 211 GLY A C 1
ATOM 1685 O O . GLY A 1 211 ? 9.606 9.325 -1.627 1.00 74.31 211 GLY A O 1
ATOM 1686 N N . GLU A 1 212 ? 11.397 10.696 -1.433 1.00 73.19 212 GLU A N 1
ATOM 1687 C CA . GLU A 1 212 ? 10.568 11.878 -1.198 1.00 73.19 212 GLU A CA 1
ATOM 1688 C C . GLU A 1 212 ? 9.717 12.107 -2.434 1.00 73.19 212 GLU A C 1
ATOM 1690 O O . GLU A 1 212 ? 10.204 12.247 -3.557 1.00 73.19 212 GLU A O 1
ATOM 1695 N N . ARG A 1 213 ? 8.411 12.126 -2.198 1.00 71.25 213 ARG A N 1
ATOM 1696 C CA . ARG A 1 213 ? 7.398 12.306 -3.227 1.00 71.25 213 ARG A CA 1
ATOM 1697 C C . ARG A 1 213 ? 7.236 11.121 -4.172 1.00 71.25 213 ARG A C 1
ATOM 1699 O O . ARG A 1 213 ? 6.414 11.292 -5.047 1.00 71.25 213 ARG A O 1
ATOM 1706 N N . SER A 1 214 ? 7.942 9.995 -3.986 1.00 78.50 214 SER A N 1
ATOM 1707 C CA . SER A 1 214 ? 8.020 8.806 -4.864 1.00 78.50 214 SER A CA 1
ATOM 1708 C C . SER A 1 214 ? 6.717 8.034 -5.144 1.00 78.50 214 SER A C 1
ATOM 1710 O O . SER A 1 214 ? 5.940 7.755 -4.244 1.00 78.50 214 SER A O 1
ATOM 1712 N N . VAL A 1 215 ? 6.472 7.589 -6.379 1.00 74.00 215 VAL A N 1
ATOM 1713 C CA . VAL A 1 215 ? 5.174 7.011 -6.771 1.00 74.00 215 VAL A CA 1
ATOM 1714 C C . VAL A 1 215 ? 5.236 5.784 -7.691 1.00 74.00 215 VAL A C 1
ATOM 1716 O O . VAL A 1 215 ? 5.417 5.832 -8.899 1.00 74.00 215 VAL A O 1
ATOM 1719 N N . ALA A 1 216 ? 4.977 4.666 -7.049 1.00 78.75 216 ALA A N 1
ATOM 1720 C CA . ALA A 1 216 ? 4.702 3.295 -7.426 1.00 78.75 216 ALA A CA 1
ATOM 1721 C C . ALA A 1 216 ? 3.445 2.862 -8.124 1.00 78.75 216 ALA A C 1
ATOM 1723 O O . ALA A 1 216 ? 2.513 2.472 -7.448 1.00 78.75 216 ALA A O 1
ATOM 1724 N N . LEU A 1 217 ? 3.407 2.739 -9.432 1.00 62.28 217 LEU A N 1
ATOM 1725 C CA . LEU A 1 217 ? 2.166 2.440 -10.156 1.00 62.28 217 LEU A CA 1
ATOM 1726 C C . LEU A 1 217 ? 2.339 1.246 -11.089 1.00 62.28 217 LEU A C 1
ATOM 1728 O O . LEU A 1 217 ? 3.215 1.270 -11.923 1.00 62.28 217 LEU A O 1
ATOM 1732 N N . GLY A 1 218 ? 1.466 0.242 -10.999 1.00 64.69 218 GLY A N 1
ATOM 1733 C CA . GLY A 1 218 ? 1.374 -0.884 -11.945 1.00 64.69 218 GLY A CA 1
ATOM 1734 C C . GLY A 1 218 ? 2.024 -2.213 -11.512 1.00 64.69 218 GLY A C 1
ATOM 1735 O O . GLY A 1 218 ? 2.910 -2.242 -10.661 1.00 64.69 218 GLY A O 1
ATOM 1736 N N . GLU A 1 219 ? 1.582 -3.320 -12.141 1.00 62.41 219 GLU A N 1
ATOM 1737 C CA . GLU A 1 219 ? 2.140 -4.702 -12.060 1.00 62.41 219 GLU A CA 1
ATOM 1738 C C . GLU A 1 219 ? 3.525 -4.860 -12.706 1.00 62.41 219 GLU A C 1
ATOM 1740 O O . GLU A 1 219 ? 3.790 -5.672 -13.580 1.00 62.41 219 GLU A O 1
ATOM 1745 N N . ARG A 1 220 ? 4.322 -3.855 -12.480 1.00 60.16 220 ARG A N 1
ATOM 1746 C CA . ARG A 1 220 ? 4.775 -3.048 -13.595 1.00 60.16 220 ARG A CA 1
ATOM 1747 C C . ARG A 1 220 ? 5.057 -1.736 -12.900 1.00 60.16 220 ARG A C 1
ATOM 1749 O O . ARG A 1 220 ? 4.332 -0.787 -13.131 1.00 60.16 220 ARG A O 1
ATOM 1756 N N . SER A 1 221 ? 6.037 -1.734 -12.002 1.00 69.81 221 SER A N 1
ATOM 1757 C CA . SER A 1 221 ? 6.335 -0.582 -11.181 1.00 69.81 221 SER A CA 1
ATOM 1758 C C . SER A 1 221 ? 6.414 0.706 -11.989 1.00 69.81 221 SER A C 1
ATOM 1760 O O . SER A 1 221 ? 6.886 0.806 -13.130 1.00 69.81 221 SER A O 1
ATOM 1762 N N . VAL A 1 222 ? 5.997 1.719 -11.271 1.00 62.69 222 VAL A N 1
ATOM 1763 C CA . VAL A 1 222 ? 6.355 3.088 -11.524 1.00 62.69 222 VAL A CA 1
ATOM 1764 C C . VAL A 1 222 ? 7.230 3.500 -10.323 1.00 62.69 222 VAL A C 1
ATOM 1766 O O . VAL A 1 222 ? 7.695 2.630 -9.604 1.00 62.69 222 VAL A O 1
ATOM 1769 N N . ALA A 1 223 ? 7.748 4.694 -10.251 1.00 72.88 223 ALA A N 1
ATOM 1770 C CA . ALA A 1 223 ? 8.241 5.372 -9.059 1.00 72.88 223 ALA A CA 1
ATOM 1771 C C . ALA A 1 223 ? 8.345 6.796 -9.557 1.00 72.88 223 ALA A C 1
ATOM 1773 O O . ALA A 1 223 ? 8.594 7.055 -10.739 1.00 72.88 223 ALA A O 1
ATOM 1774 N N . LEU A 1 224 ? 8.052 7.724 -8.682 1.00 57.66 224 LEU A N 1
ATOM 1775 C CA . LEU A 1 224 ? 7.889 9.114 -9.069 1.00 57.66 224 LEU A CA 1
ATOM 1776 C C . LEU A 1 224 ? 8.055 10.019 -7.880 1.00 57.66 224 LEU A C 1
ATOM 1778 O O . LEU A 1 224 ? 7.090 10.093 -7.171 1.00 57.66 224 LEU A O 1
ATOM 1782 N N . GLY A 1 225 ? 9.180 10.626 -7.575 1.00 69.88 225 GLY A N 1
ATOM 1783 C CA . GLY A 1 225 ? 9.309 11.663 -6.561 1.00 69.88 225 GLY A CA 1
ATOM 1784 C C . GLY A 1 225 ? 9.884 12.946 -7.118 1.00 69.88 225 GLY A C 1
ATOM 1785 O O . GLY A 1 225 ? 9.977 13.102 -8.330 1.00 69.88 225 GLY A O 1
ATOM 1786 N N . GLU A 1 226 ? 10.319 13.869 -6.258 1.00 68.88 226 GLU A N 1
ATOM 1787 C CA . GLU A 1 226 ? 11.268 14.897 -6.733 1.00 68.88 226 GLU A CA 1
ATOM 1788 C C . GLU A 1 226 ? 12.358 14.209 -7.578 1.00 68.88 226 GLU A C 1
ATOM 1790 O O . GLU A 1 226 ? 12.654 14.614 -8.696 1.00 68.88 226 GLU A O 1
ATOM 1795 N N . GLU A 1 227 ? 12.693 12.996 -7.144 1.00 60.38 227 GLU A N 1
ATOM 1796 C CA . GLU A 1 227 ? 13.367 11.942 -7.879 1.00 60.38 227 GLU A CA 1
ATOM 1797 C C . GLU A 1 227 ? 12.449 10.759 -8.191 1.00 60.38 227 GLU A C 1
ATOM 1799 O O . GLU A 1 227 ? 11.831 10.148 -7.316 1.00 60.38 227 GLU A O 1
ATOM 1804 N N . SER A 1 228 ? 12.387 10.370 -9.455 1.00 70.62 228 SER A N 1
ATOM 1805 C CA . SER A 1 228 ? 11.330 9.508 -9.944 1.00 70.62 228 SER A CA 1
ATOM 1806 C C . SER A 1 228 ? 11.749 8.381 -10.840 1.00 70.62 228 SER A C 1
ATOM 1808 O O . SER A 1 228 ? 12.427 8.567 -11.845 1.00 70.62 228 SER A O 1
ATOM 1810 N N . VAL A 1 229 ? 11.242 7.199 -10.523 1.00 61.16 229 VAL A N 1
ATOM 1811 C CA . VAL A 1 229 ? 11.802 5.944 -11.006 1.00 61.16 229 VAL A CA 1
ATOM 1812 C C . VAL A 1 229 ? 10.787 4.820 -11.257 1.00 61.16 229 VAL A C 1
ATOM 1814 O O . VAL A 1 229 ? 10.729 3.830 -10.541 1.00 61.16 229 VAL A O 1
ATOM 1817 N N . GLY A 1 230 ? 10.017 4.859 -12.330 1.00 69.75 230 GLY A N 1
ATOM 1818 C CA . GLY A 1 230 ? 9.288 3.680 -12.760 1.00 69.75 230 GLY A CA 1
ATOM 1819 C C . GLY A 1 230 ? 10.087 2.611 -13.410 1.00 69.75 230 GLY A C 1
ATOM 1820 O O . GLY A 1 230 ? 10.849 2.868 -14.341 1.00 69.75 230 GLY A O 1
ATOM 1821 N N . LEU A 1 231 ? 9.802 1.386 -12.966 1.00 59.28 231 LEU A N 1
ATOM 1822 C CA . LEU A 1 231 ? 10.531 0.160 -13.270 1.00 59.28 231 LEU A CA 1
ATOM 1823 C C . LEU A 1 231 ? 9.614 -1.061 -13.539 1.00 59.28 231 LEU A C 1
ATOM 1825 O O . LEU A 1 231 ? 8.961 -1.632 -12.683 1.00 59.28 231 LEU A O 1
ATOM 1829 N N . SER A 1 232 ? 9.567 -1.529 -14.781 1.00 67.00 232 SER A N 1
ATOM 1830 C CA . SER A 1 232 ? 8.547 -2.453 -15.284 1.00 67.00 232 SER A CA 1
ATOM 1831 C C . SER A 1 232 ? 8.788 -2.761 -16.748 1.00 67.00 232 SER A C 1
ATOM 1833 O O . SER A 1 232 ? 9.117 -1.854 -17.486 1.00 67.00 232 SER A O 1
ATOM 1835 N N . ALA A 1 233 ? 8.454 -3.939 -17.278 1.00 59.97 233 ALA A N 1
ATOM 1836 C CA . ALA A 1 233 ? 8.446 -4.140 -18.742 1.00 59.97 233 ALA A CA 1
ATOM 1837 C C . ALA A 1 233 ? 7.612 -3.084 -19.530 1.00 59.97 233 ALA A C 1
ATOM 1839 O O . ALA A 1 233 ? 7.628 -3.059 -20.757 1.00 59.97 233 ALA A O 1
ATOM 1840 N N . ARG A 1 234 ? 6.857 -2.238 -18.813 1.00 59.19 234 ARG A N 1
ATOM 1841 C CA . ARG A 1 234 ? 6.328 -0.917 -19.172 1.00 59.19 234 ARG A CA 1
ATOM 1842 C C . ARG A 1 234 ? 6.541 0.058 -18.004 1.00 59.19 234 ARG A C 1
ATOM 1844 O O . ARG A 1 234 ? 5.658 0.180 -17.153 1.00 59.19 234 ARG A O 1
ATOM 1851 N N . SER A 1 235 ? 7.723 0.661 -17.911 1.00 71.50 235 SER A N 1
ATOM 1852 C CA . SER A 1 235 ? 8.148 1.430 -16.739 1.00 71.50 235 SER A CA 1
ATOM 1853 C C . SER A 1 235 ? 8.167 2.910 -16.942 1.00 71.50 235 SER A C 1
ATOM 1855 O O . SER A 1 235 ? 8.576 3.375 -17.999 1.00 71.50 235 SER A O 1
ATOM 1857 N N . VAL A 1 236 ? 7.738 3.650 -15.931 1.00 63.91 236 VAL A N 1
ATOM 1858 C CA . VAL A 1 236 ? 7.556 5.087 -16.105 1.00 63.91 236 VAL A CA 1
ATOM 1859 C C . VAL A 1 236 ? 8.068 5.856 -14.915 1.00 63.91 236 VAL A C 1
ATOM 1861 O O . VAL A 1 236 ? 7.510 5.801 -13.829 1.00 63.91 236 VAL A O 1
ATOM 1864 N N . ALA A 1 237 ? 9.138 6.578 -15.158 1.00 73.69 237 ALA A N 1
ATOM 1865 C CA . ALA A 1 237 ? 9.928 7.272 -14.181 1.00 73.69 237 ALA A CA 1
ATOM 1866 C C . ALA A 1 237 ? 10.022 8.734 -14.537 1.00 73.69 237 ALA A C 1
ATOM 1868 O O . ALA A 1 237 ? 10.339 9.082 -15.673 1.00 73.69 237 ALA A O 1
ATOM 1869 N N . LEU A 1 238 ? 9.662 9.575 -13.588 1.00 55.69 238 LEU A N 1
ATOM 1870 C CA . LEU A 1 238 ? 9.202 10.912 -13.921 1.00 55.69 238 LEU A CA 1
ATOM 1871 C C . LEU A 1 238 ? 9.223 11.951 -12.789 1.00 55.69 238 LEU A C 1
ATOM 1873 O O . LEU A 1 238 ? 8.271 12.006 -12.018 1.00 55.69 238 LEU A O 1
ATOM 1877 N N . GLY A 1 239 ? 10.295 12.742 -12.704 1.00 73.12 239 GLY A N 1
ATOM 1878 C CA . GLY A 1 239 ? 10.720 13.606 -11.586 1.00 73.12 239 GLY A CA 1
ATOM 1879 C C . GLY A 1 239 ? 11.736 14.623 -12.077 1.00 73.12 239 GLY A C 1
ATOM 1880 O O . GLY A 1 239 ? 12.136 14.532 -13.234 1.00 73.12 239 GLY A O 1
ATOM 1881 N N . GLU A 1 240 ? 12.145 15.587 -11.251 1.00 68.06 240 GLU A N 1
ATOM 1882 C CA . GLU A 1 240 ? 13.214 16.534 -11.621 1.00 68.06 240 GLU A CA 1
ATOM 1883 C C . GLU A 1 240 ? 14.427 15.759 -12.157 1.00 68.06 240 GLU A C 1
ATOM 1885 O O . GLU A 1 240 ? 14.924 16.017 -13.258 1.00 68.06 240 GLU A O 1
ATOM 1890 N N . GLU A 1 241 ? 14.704 14.651 -11.476 1.00 61.66 241 GLU A N 1
ATOM 1891 C CA . GLU A 1 241 ? 15.466 13.518 -11.973 1.00 61.66 241 GLU A CA 1
ATOM 1892 C C . GLU A 1 241 ? 14.530 12.344 -12.274 1.00 61.66 241 GLU A C 1
ATOM 1894 O O . GLU A 1 241 ? 13.732 11.906 -11.438 1.00 61.66 241 GLU A O 1
ATOM 1899 N N . SER A 1 242 ? 14.602 11.816 -13.495 1.00 72.06 242 SER A N 1
ATOM 1900 C CA . SER A 1 242 ? 13.627 10.842 -13.983 1.00 72.06 242 SER A CA 1
ATOM 1901 C C . SER A 1 242 ? 14.248 9.735 -14.809 1.00 72.06 242 SER A C 1
ATOM 1903 O O . SER A 1 242 ? 15.019 9.952 -15.743 1.00 72.06 242 SER A O 1
ATOM 1905 N N . VAL A 1 243 ? 13.920 8.499 -14.467 1.00 64.38 243 VAL A N 1
ATOM 1906 C CA . VAL A 1 243 ? 14.774 7.389 -14.895 1.00 64.38 243 VAL A CA 1
ATOM 1907 C C . VAL A 1 243 ? 13.982 6.147 -15.272 1.00 64.38 243 VAL A C 1
ATOM 1909 O O . VAL A 1 243 ? 13.703 5.266 -14.461 1.00 64.38 243 VAL A O 1
ATOM 1912 N N . GLY A 1 244 ? 13.558 6.098 -16.528 1.00 72.94 244 GLY A N 1
ATOM 1913 C CA . GLY A 1 244 ? 12.709 5.055 -17.084 1.00 72.94 244 GLY A CA 1
ATOM 1914 C C . GLY A 1 244 ? 13.579 4.042 -17.794 1.00 72.94 244 GLY A C 1
ATOM 1915 O O . GLY A 1 244 ? 14.134 4.331 -18.852 1.00 72.94 244 GLY A O 1
ATOM 1916 N N . LEU A 1 245 ? 13.666 2.823 -17.268 1.00 63.25 245 LEU A N 1
ATOM 1917 C CA . LEU A 1 245 ? 14.804 1.941 -17.573 1.00 63.25 245 LEU A CA 1
ATOM 1918 C C . LEU A 1 245 ? 14.509 0.691 -18.420 1.00 63.25 245 LEU A C 1
ATOM 1920 O O . LEU A 1 245 ? 15.420 0.122 -19.013 1.00 63.25 245 LEU A O 1
ATOM 1924 N N . SER A 1 246 ? 13.270 0.217 -18.469 1.00 67.12 246 SER A N 1
ATOM 1925 C CA . SER A 1 246 ? 12.890 -1.037 -19.150 1.00 67.12 246 SER A CA 1
ATOM 1926 C C . SER A 1 246 ? 12.583 -0.935 -20.661 1.00 67.12 246 SER A C 1
ATOM 1928 O O . SER A 1 246 ? 12.505 0.140 -21.237 1.00 67.12 246 SER A O 1
ATOM 1930 N N . ALA A 1 247 ? 12.352 -2.061 -21.350 1.00 58.38 247 ALA A N 1
ATOM 1931 C CA . ALA A 1 247 ? 11.866 -2.033 -22.737 1.00 58.38 247 ALA A CA 1
ATOM 1932 C C . ALA A 1 247 ? 10.536 -1.262 -22.810 1.00 58.38 247 ALA A C 1
ATOM 1934 O O . ALA A 1 247 ? 9.615 -1.575 -22.062 1.00 58.38 247 ALA A O 1
ATOM 1935 N N . ARG A 1 248 ? 10.420 -0.258 -23.691 1.00 63.50 248 ARG A N 1
ATOM 1936 C CA . ARG A 1 248 ? 9.286 0.699 -23.680 1.00 63.50 248 ARG A CA 1
ATOM 1937 C C . ARG A 1 248 ? 9.150 1.485 -22.366 1.00 63.50 248 ARG A C 1
ATOM 1939 O O . ARG A 1 248 ? 8.032 1.796 -21.951 1.00 63.50 248 ARG A O 1
ATOM 1946 N N . SER A 1 249 ? 10.256 1.765 -21.685 1.00 71.19 249 SER A N 1
ATOM 1947 C CA . SER A 1 249 ? 10.251 2.666 -20.543 1.00 71.19 249 SER A CA 1
ATOM 1948 C C . SER A 1 249 ? 10.292 4.115 -20.955 1.00 71.19 249 SER A C 1
ATOM 1950 O O . SER A 1 249 ? 10.748 4.482 -22.039 1.00 71.19 249 SER A O 1
ATOM 1952 N N . VAL A 1 250 ? 9.836 4.950 -20.044 1.00 67.50 250 VAL A N 1
ATOM 1953 C CA . VAL A 1 250 ? 9.778 6.378 -20.263 1.00 67.50 250 VAL A CA 1
ATOM 1954 C C . VAL A 1 250 ? 10.379 7.063 -19.051 1.00 67.50 250 VAL A C 1
ATOM 1956 O O . VAL A 1 250 ? 9.940 6.839 -17.924 1.00 67.50 250 VAL A O 1
ATOM 1959 N N . ALA A 1 251 ? 11.422 7.838 -19.320 1.00 73.19 251 ALA A N 1
ATOM 1960 C CA . ALA A 1 251 ? 12.173 8.657 -18.391 1.00 73.19 251 ALA A CA 1
ATOM 1961 C C . ALA A 1 251 ? 11.948 10.118 -18.764 1.00 73.19 251 ALA A C 1
ATOM 1963 O O . ALA A 1 251 ? 12.206 10.499 -19.907 1.00 73.19 251 ALA A O 1
ATOM 1964 N N . LEU A 1 252 ? 11.435 10.932 -17.857 1.00 57.88 252 LEU A N 1
ATOM 1965 C CA . LEU A 1 252 ? 10.943 12.270 -18.199 1.00 57.88 252 LEU A CA 1
ATOM 1966 C C . LEU A 1 252 ? 11.112 13.278 -17.048 1.00 57.88 252 LEU A C 1
ATOM 1968 O O . LEU A 1 252 ? 10.502 13.115 -15.995 1.00 57.88 252 LEU A O 1
ATOM 1972 N N . GLY A 1 253 ? 11.952 14.298 -17.241 1.00 72.75 253 GLY A N 1
ATOM 1973 C CA . GLY A 1 253 ? 12.535 15.107 -16.159 1.00 72.75 253 GLY A CA 1
ATOM 1974 C C . GLY A 1 253 ? 13.700 15.960 -16.644 1.00 72.75 253 GLY A C 1
ATOM 1975 O O . GLY A 1 253 ? 14.230 15.680 -17.721 1.00 72.75 253 GLY A O 1
ATOM 1976 N N . GLU A 1 254 ? 14.079 16.999 -15.892 1.00 68.19 254 GLU A N 1
ATOM 1977 C CA . GLU A 1 254 ? 15.155 17.932 -16.273 1.00 68.19 254 GLU A CA 1
ATOM 1978 C C . GLU A 1 254 ? 16.446 17.156 -16.586 1.00 68.19 254 GLU A C 1
ATOM 1980 O O . GLU A 1 254 ? 17.066 17.345 -17.639 1.00 68.19 254 GLU A O 1
ATOM 1985 N N . GLU A 1 255 ? 16.716 16.156 -15.744 1.00 66.38 255 GLU A N 1
ATOM 1986 C CA . GLU A 1 255 ? 17.658 15.063 -15.955 1.00 66.38 255 GLU A CA 1
ATOM 1987 C C . GLU A 1 255 ? 16.915 13.750 -16.239 1.00 66.38 255 GLU A C 1
ATOM 1989 O O . GLU A 1 255 ? 16.700 12.912 -15.360 1.00 66.38 255 GLU A O 1
ATOM 1994 N N . SER A 1 256 ? 16.476 13.556 -17.483 1.00 72.62 256 SER A N 1
ATOM 1995 C CA . SER A 1 256 ? 15.816 12.310 -17.886 1.00 72.62 256 SER A CA 1
ATOM 1996 C C . SER A 1 256 ? 16.714 11.342 -18.623 1.00 72.62 256 SER A C 1
ATOM 1998 O O . SER A 1 256 ? 17.457 11.689 -19.544 1.00 72.62 256 SER A O 1
ATOM 2000 N N . VAL A 1 257 ? 16.588 10.070 -18.269 1.00 68.69 257 VAL A N 1
ATOM 2001 C CA . VAL A 1 257 ? 17.481 9.040 -18.791 1.00 68.69 257 VAL A CA 1
ATOM 2002 C C . VAL A 1 257 ? 16.711 7.786 -19.182 1.00 68.69 257 VAL A C 1
ATOM 2004 O O . VAL A 1 257 ? 16.216 7.040 -18.339 1.00 68.69 257 VAL A O 1
ATOM 2007 N N . GLY A 1 258 ? 16.641 7.548 -20.490 1.00 75.38 258 GLY A N 1
ATOM 2008 C CA . GLY A 1 258 ? 16.016 6.388 -21.121 1.00 75.38 258 GLY A CA 1
ATOM 2009 C C . GLY A 1 258 ? 17.091 5.520 -21.770 1.00 75.38 258 GLY A C 1
ATOM 2010 O O . GLY A 1 258 ? 17.801 5.961 -22.678 1.00 75.38 258 GLY A O 1
ATOM 2011 N N . LEU A 1 259 ? 17.243 4.285 -21.292 1.00 65.81 259 LEU A N 1
ATOM 2012 C CA . LEU A 1 259 ? 18.414 3.445 -21.597 1.00 65.81 259 LEU A CA 1
ATOM 2013 C C . LEU A 1 259 ? 18.134 2.215 -22.477 1.00 65.81 259 LEU A C 1
ATOM 2015 O O . LEU A 1 259 ? 19.072 1.505 -22.827 1.00 65.81 259 LEU A O 1
ATOM 2019 N N . SER A 1 260 ? 16.880 1.943 -22.832 1.00 67.44 260 SER A N 1
ATOM 2020 C CA . SER A 1 260 ? 16.445 0.690 -23.471 1.00 67.44 260 SER A CA 1
ATOM 2021 C C . SER A 1 260 ? 15.981 0.855 -24.928 1.00 67.44 260 SER A C 1
ATOM 2023 O O . SER A 1 260 ? 15.757 1.956 -25.432 1.00 67.44 260 SER A O 1
ATOM 2025 N N . GLU A 1 261 ? 15.782 -0.267 -25.628 1.00 57.91 261 GLU A N 1
ATOM 2026 C CA . GLU A 1 261 ? 15.193 -0.284 -26.973 1.00 57.91 261 GLU A CA 1
ATOM 2027 C C . GLU A 1 261 ? 13.738 0.231 -26.919 1.00 57.91 261 GLU A C 1
ATOM 2029 O O . GLU A 1 261 ? 12.909 -0.265 -26.145 1.00 57.91 261 GLU A O 1
ATOM 2034 N N . ARG A 1 262 ? 13.428 1.261 -27.721 1.00 63.00 262 ARG A N 1
ATOM 2035 C CA . ARG A 1 262 ? 12.185 2.058 -27.635 1.00 63.00 262 ARG A CA 1
ATOM 2036 C C . ARG A 1 262 ? 11.969 2.770 -26.290 1.00 63.00 262 ARG A C 1
ATOM 2038 O O . ARG A 1 262 ? 10.823 3.086 -25.967 1.00 63.00 262 ARG A O 1
ATOM 2045 N N . SER A 1 263 ? 13.012 2.980 -25.481 1.00 69.69 263 SER A N 1
ATOM 2046 C CA . SER A 1 263 ? 12.887 3.866 -24.323 1.00 69.69 263 SER A CA 1
ATOM 2047 C C . SER A 1 263 ? 12.935 5.316 -24.765 1.00 69.69 263 SER A C 1
ATOM 2049 O O . SER A 1 263 ? 13.701 5.658 -25.665 1.00 69.69 263 SER A O 1
ATOM 2051 N N . VAL A 1 264 ? 12.173 6.160 -24.091 1.00 67.00 264 VAL A N 1
ATOM 2052 C CA . VAL A 1 264 ? 12.144 7.593 -24.365 1.00 67.00 264 VAL A CA 1
ATOM 2053 C C . VAL A 1 264 ? 12.710 8.317 -23.154 1.00 67.00 264 VAL A C 1
ATOM 2055 O O . VAL A 1 264 ? 12.216 8.130 -22.045 1.00 67.00 264 VAL A O 1
ATOM 2058 N N . ALA A 1 265 ? 13.750 9.117 -23.384 1.00 72.38 265 ALA A N 1
ATOM 2059 C CA . ALA A 1 265 ? 14.303 10.072 -22.431 1.00 72.38 265 ALA A CA 1
ATOM 2060 C C . ALA A 1 265 ? 13.986 11.478 -22.939 1.00 72.38 265 ALA A C 1
ATOM 2062 O O . ALA A 1 265 ? 14.311 11.768 -24.092 1.00 72.38 265 ALA A O 1
ATOM 2063 N N . LEU A 1 266 ? 13.371 12.340 -22.133 1.00 58.75 266 LEU A N 1
ATOM 2064 C CA . LEU A 1 266 ? 13.058 13.709 -22.560 1.00 58.75 266 LEU A CA 1
ATOM 2065 C C . LEU A 1 266 ? 13.184 14.735 -21.425 1.00 58.75 266 LEU A C 1
ATOM 2067 O O . LEU A 1 266 ? 12.611 14.565 -20.349 1.00 58.75 266 LEU A O 1
ATOM 2071 N N . GLY A 1 267 ? 13.939 15.804 -21.676 1.00 68.81 267 GLY A N 1
ATOM 2072 C CA . GLY A 1 267 ? 14.467 16.700 -20.642 1.00 68.81 267 GLY A CA 1
ATOM 2073 C C . GLY A 1 267 ? 15.596 17.584 -21.158 1.00 68.81 267 GLY A C 1
ATOM 2074 O O . GLY A 1 267 ? 16.218 17.249 -22.172 1.00 68.81 267 GLY A O 1
ATOM 2075 N N . GLU A 1 268 ? 15.873 18.693 -20.469 1.00 62.81 268 GLU A N 1
ATOM 2076 C CA . GLU A 1 268 ? 16.901 19.667 -20.871 1.00 62.81 268 GLU A CA 1
ATOM 2077 C C . GLU A 1 268 ? 18.292 19.016 -20.959 1.00 62.81 268 GLU A C 1
ATOM 2079 O O . GLU A 1 268 ? 19.054 19.277 -21.891 1.00 62.81 268 GLU A O 1
ATOM 2084 N N . ARG A 1 269 ? 18.563 18.060 -20.061 1.00 66.00 269 ARG A N 1
ATOM 2085 C CA . ARG A 1 269 ? 19.751 17.194 -20.057 1.00 66.00 269 ARG A CA 1
ATOM 2086 C C . ARG A 1 269 ? 19.407 15.732 -20.363 1.00 66.00 269 ARG A C 1
ATOM 2088 O O . ARG A 1 269 ? 20.000 14.815 -19.803 1.00 66.00 269 ARG A O 1
ATOM 2095 N N . SER A 1 270 ? 18.450 15.498 -21.265 1.00 69.88 270 SER A N 1
ATOM 2096 C CA . SER A 1 270 ? 18.001 14.136 -21.576 1.00 69.88 270 SER A CA 1
ATOM 2097 C C . SER A 1 270 ? 18.991 13.299 -22.377 1.00 69.88 270 SER A C 1
ATOM 2099 O O . SER A 1 270 ? 19.610 13.750 -23.348 1.00 69.88 270 SER A O 1
ATOM 2101 N N . VAL A 1 271 ? 19.096 12.022 -22.011 1.00 66.50 271 VAL A N 1
ATOM 2102 C CA . VAL A 1 271 ? 19.966 11.059 -22.692 1.00 66.50 271 VAL A CA 1
ATOM 2103 C C . VAL A 1 271 ? 19.178 9.813 -23.087 1.00 66.50 271 VAL A C 1
ATOM 2105 O O . VAL A 1 271 ? 18.853 8.972 -22.252 1.00 66.50 271 VAL A O 1
ATOM 2108 N N . GLY A 1 272 ? 18.913 9.679 -24.390 1.00 68.75 272 GLY A N 1
ATOM 2109 C CA . GLY A 1 272 ? 18.461 8.438 -25.026 1.00 68.75 272 GLY A CA 1
ATOM 2110 C C . GLY A 1 272 ? 19.640 7.705 -25.669 1.00 68.75 272 GLY A C 1
ATOM 2111 O O . GLY A 1 272 ? 20.161 8.156 -26.690 1.00 68.75 272 GLY A O 1
ATOM 2112 N N . ILE A 1 273 ? 20.096 6.598 -25.076 1.00 65.00 273 ILE A N 1
ATOM 2113 C CA . ILE A 1 273 ? 21.306 5.885 -25.544 1.00 65.00 273 ILE A CA 1
ATOM 2114 C C . ILE A 1 273 ? 20.994 4.922 -26.700 1.00 65.00 273 ILE A C 1
ATOM 2116 O O . ILE A 1 273 ? 21.791 4.805 -27.632 1.00 65.00 273 ILE A O 1
ATOM 2120 N N . GLY A 1 274 ? 19.820 4.282 -26.675 1.00 62.78 274 GLY A N 1
ATOM 2121 C CA . GLY A 1 274 ? 19.421 3.289 -27.678 1.00 62.78 274 GLY A CA 1
ATOM 2122 C C . GLY A 1 274 ? 19.346 3.845 -29.105 1.00 62.78 274 GLY A C 1
ATOM 2123 O O . GLY A 1 274 ? 19.966 3.293 -30.009 1.00 62.78 274 GLY A O 1
ATOM 2124 N N . GLU A 1 275 ? 18.647 4.965 -29.320 1.00 60.19 275 GLU A N 1
ATOM 2125 C CA . GLU A 1 275 ? 18.486 5.557 -30.662 1.00 60.19 275 GLU A CA 1
ATOM 2126 C C . GLU A 1 275 ? 19.774 6.185 -31.205 1.00 60.19 275 GLU A C 1
ATOM 2128 O O . GLU A 1 275 ? 20.126 5.961 -32.362 1.00 60.19 275 GLU A O 1
ATOM 2133 N N . LYS A 1 276 ? 20.531 6.920 -30.377 1.00 63.78 276 LYS A N 1
ATOM 2134 C CA . LYS A 1 276 ? 21.765 7.594 -30.826 1.00 63.78 276 LYS A CA 1
ATOM 2135 C C . LYS A 1 276 ? 22.842 6.609 -31.293 1.00 63.78 276 LYS A C 1
ATOM 2137 O O . LYS A 1 276 ? 23.644 6.939 -32.167 1.00 63.78 276 LYS A O 1
ATOM 2142 N N . MET A 1 277 ? 22.889 5.410 -30.709 1.00 64.62 277 MET A N 1
ATOM 2143 C CA . MET A 1 277 ? 23.850 4.377 -31.098 1.00 64.62 277 MET A CA 1
ATOM 2144 C C . MET A 1 277 ? 23.466 3.701 -32.419 1.00 64.62 277 MET A C 1
ATOM 2146 O O . MET A 1 277 ? 24.348 3.467 -33.246 1.00 64.62 277 MET A O 1
ATOM 2150 N N . LEU A 1 278 ? 22.169 3.466 -32.640 1.00 67.25 278 LEU A N 1
ATOM 2151 C CA . LEU A 1 278 ? 21.641 2.931 -33.898 1.00 67.25 278 LEU A CA 1
ATOM 2152 C C . LEU A 1 278 ? 21.831 3.926 -35.052 1.00 67.25 278 LEU A C 1
ATOM 2154 O O . LEU A 1 278 ? 22.390 3.564 -36.081 1.00 67.25 278 LEU A O 1
ATOM 2158 N N . GLU A 1 279 ? 21.523 5.209 -34.847 1.00 72.88 279 GLU A N 1
ATOM 2159 C CA . GLU A 1 279 ? 21.695 6.244 -35.881 1.00 72.88 279 GLU A CA 1
ATOM 2160 C C . GLU A 1 279 ? 23.164 6.384 -36.334 1.00 72.88 279 GLU A C 1
ATOM 2162 O O . GLU A 1 279 ? 23.467 6.621 -37.507 1.00 72.88 279 GLU A O 1
ATOM 2167 N N . LYS A 1 280 ? 24.117 6.227 -35.406 1.00 77.75 280 LYS A N 1
ATOM 2168 C CA . LYS A 1 280 ? 25.550 6.274 -35.729 1.00 77.75 280 LYS A CA 1
ATOM 2169 C C . LYS A 1 280 ? 26.008 5.028 -36.493 1.00 77.75 280 LYS A C 1
ATOM 2171 O O . LYS A 1 280 ? 26.895 5.136 -37.344 1.00 77.75 280 LYS A O 1
ATOM 2176 N N . GLN A 1 281 ? 25.421 3.867 -36.205 1.00 80.31 281 GLN A N 1
ATOM 2177 C CA . GLN A 1 281 ? 25.674 2.637 -36.955 1.00 80.31 281 GLN A CA 1
ATOM 2178 C C . GLN A 1 281 ? 25.130 2.743 -38.382 1.00 80.31 281 GLN A C 1
ATOM 2180 O O . GLN A 1 281 ? 25.893 2.489 -39.312 1.00 80.31 281 GLN A O 1
ATOM 2185 N N . ASP A 1 282 ? 23.902 3.235 -38.566 1.00 81.62 282 ASP A N 1
ATOM 2186 C CA . ASP A 1 282 ? 23.290 3.428 -39.890 1.00 81.62 282 ASP A CA 1
ATOM 2187 C C . ASP A 1 282 ? 24.135 4.352 -40.778 1.00 81.62 282 ASP A C 1
ATOM 2189 O O . ASP A 1 282 ? 24.501 3.994 -41.896 1.00 81.62 282 ASP A O 1
ATOM 2193 N N . LYS A 1 283 ? 24.584 5.497 -40.243 1.00 87.56 283 LYS A N 1
ATOM 2194 C CA . LYS A 1 283 ? 25.485 6.414 -40.971 1.00 87.56 283 LYS A CA 1
ATOM 2195 C C . LYS A 1 283 ? 26.814 5.766 -41.370 1.00 87.56 283 LYS A C 1
ATOM 2197 O O . LYS A 1 283 ? 27.398 6.133 -42.390 1.00 87.56 283 LYS A O 1
ATOM 2202 N N . THR A 1 284 ? 27.318 4.836 -40.560 1.00 88.38 284 THR A N 1
ATOM 2203 C CA . THR A 1 284 ? 28.573 4.126 -40.844 1.00 88.38 284 THR A CA 1
ATOM 2204 C C . THR A 1 284 ? 28.370 3.078 -41.938 1.00 88.38 284 THR A C 1
ATOM 2206 O O . THR A 1 284 ? 29.220 2.948 -42.817 1.00 88.38 284 THR A O 1
ATOM 2209 N N . ILE A 1 285 ? 27.233 2.376 -41.923 1.00 90.31 285 ILE A N 1
ATOM 2210 C CA . ILE A 1 285 ? 26.847 1.415 -42.963 1.00 90.31 285 ILE A CA 1
ATOM 2211 C C . ILE A 1 285 ? 26.679 2.134 -44.308 1.00 90.31 285 ILE A C 1
ATOM 2213 O O . ILE A 1 285 ? 27.306 1.734 -45.286 1.00 90.31 285 ILE A O 1
ATOM 2217 N N . ASP A 1 286 ? 25.963 3.261 -44.336 1.00 91.69 286 ASP A N 1
ATOM 2218 C CA . ASP A 1 286 ? 25.793 4.078 -45.544 1.00 91.69 286 ASP A CA 1
ATOM 2219 C C . ASP A 1 286 ? 27.132 4.532 -46.145 1.00 91.69 286 ASP A C 1
ATOM 2221 O O . ASP A 1 286 ? 27.309 4.569 -47.366 1.00 91.69 286 ASP A O 1
ATOM 2225 N N . ALA A 1 287 ? 28.095 4.903 -45.296 1.00 91.31 287 ALA A N 1
ATOM 2226 C CA . ALA A 1 287 ? 29.426 5.305 -45.742 1.00 91.31 287 ALA A CA 1
ATOM 2227 C C . ALA A 1 287 ? 30.203 4.131 -46.365 1.00 91.31 287 ALA A C 1
ATOM 2229 O O . ALA A 1 287 ? 30.871 4.308 -47.387 1.00 91.31 287 ALA A O 1
ATOM 2230 N N . ILE A 1 288 ? 30.085 2.932 -45.785 1.00 92.56 288 ILE A N 1
ATOM 2231 C CA . ILE A 1 288 ? 30.685 1.706 -46.326 1.00 92.56 288 ILE A CA 1
ATOM 2232 C C . ILE A 1 288 ? 30.060 1.359 -47.681 1.00 92.56 288 ILE A C 1
ATOM 2234 O O . ILE A 1 288 ? 30.793 1.045 -48.620 1.00 92.56 288 ILE A O 1
ATOM 2238 N N . ASP A 1 289 ? 28.738 1.465 -47.817 1.00 94.62 289 ASP A N 1
ATOM 2239 C CA . ASP A 1 289 ? 28.041 1.146 -49.066 1.00 94.62 289 ASP A CA 1
ATOM 2240 C C . ASP A 1 289 ? 28.411 2.102 -50.204 1.00 94.62 289 ASP A C 1
ATOM 2242 O O . ASP A 1 289 ? 28.649 1.657 -51.332 1.00 94.62 289 ASP A O 1
ATOM 2246 N N . ARG A 1 290 ? 28.560 3.402 -49.916 1.00 93.25 290 ARG A N 1
ATOM 2247 C CA . ARG A 1 290 ? 29.075 4.372 -50.899 1.00 93.25 290 ARG A CA 1
ATOM 2248 C C . ARG A 1 290 ? 30.504 4.045 -51.320 1.00 93.25 290 ARG A C 1
ATOM 2250 O O . ARG A 1 290 ? 30.776 3.964 -52.515 1.00 93.25 290 ARG A O 1
ATOM 2257 N N . SER A 1 291 ? 31.391 3.781 -50.359 1.00 94.19 291 SER A N 1
ATOM 2258 C CA . SER A 1 291 ? 32.782 3.415 -50.653 1.00 94.19 291 SER A CA 1
ATOM 2259 C C . SER A 1 291 ? 32.863 2.134 -51.490 1.00 94.19 291 SER A C 1
ATOM 2261 O O . SER A 1 291 ? 33.623 2.056 -52.456 1.00 94.19 291 SER A O 1
ATOM 2263 N N . LYS A 1 292 ? 32.016 1.143 -51.196 1.00 95.94 292 LYS A N 1
ATOM 2264 C CA . LYS A 1 292 ? 31.904 -0.082 -51.989 1.00 95.94 292 LYS A CA 1
ATOM 2265 C C . LYS A 1 292 ? 31.442 0.203 -53.419 1.00 95.94 292 LYS A C 1
ATOM 2267 O O . LYS A 1 292 ? 32.011 -0.365 -54.349 1.00 95.94 292 LYS A O 1
ATOM 2272 N N . ALA A 1 293 ? 30.441 1.062 -53.616 1.00 93.56 293 ALA A N 1
ATOM 2273 C CA . ALA A 1 293 ? 29.956 1.429 -54.948 1.00 93.56 293 ALA A CA 1
ATOM 2274 C C . ALA A 1 293 ? 31.035 2.149 -55.778 1.00 93.56 293 ALA A C 1
ATOM 2276 O O . ALA A 1 293 ? 31.216 1.843 -56.960 1.00 93.56 293 ALA A O 1
ATOM 2277 N N . GLU A 1 294 ? 31.798 3.045 -55.152 1.00 95.00 294 GLU A N 1
ATOM 2278 C CA . GLU A 1 294 ? 32.941 3.717 -55.779 1.00 95.00 294 GLU A CA 1
ATOM 2279 C C . GLU A 1 294 ? 34.020 2.712 -56.197 1.00 95.00 294 GLU A C 1
ATOM 2281 O O . GLU A 1 294 ? 34.443 2.716 -57.354 1.00 95.00 294 GLU A O 1
ATOM 2286 N N . ILE A 1 295 ? 34.401 1.791 -55.304 1.00 94.31 295 ILE A N 1
ATOM 2287 C CA . ILE A 1 295 ? 35.377 0.730 -55.597 1.00 94.31 295 ILE A CA 1
ATOM 2288 C C . ILE A 1 295 ? 34.899 -0.148 -56.759 1.00 94.31 295 ILE A C 1
ATOM 2290 O O . ILE A 1 295 ? 35.672 -0.444 -57.667 1.00 94.31 295 ILE A O 1
ATOM 2294 N N . VAL A 1 296 ? 33.625 -0.552 -56.777 1.00 95.31 296 VAL A N 1
ATOM 2295 C CA . VAL A 1 296 ? 33.063 -1.361 -57.873 1.00 95.31 296 VAL A CA 1
ATOM 2296 C C . VAL A 1 296 ? 33.112 -0.601 -59.198 1.00 95.31 296 VAL A C 1
ATOM 2298 O O . VAL A 1 296 ? 33.470 -1.185 -60.222 1.00 95.31 296 VAL A O 1
ATOM 2301 N N . THR A 1 297 ? 32.805 0.696 -59.180 1.00 94.88 297 THR A N 1
ATOM 2302 C CA . THR A 1 297 ? 32.856 1.549 -60.373 1.00 94.88 297 THR A CA 1
ATOM 2303 C C . THR A 1 297 ? 34.286 1.667 -60.899 1.00 94.88 297 THR A C 1
ATOM 2305 O O . THR A 1 297 ? 34.512 1.467 -62.090 1.00 94.88 297 THR A O 1
ATOM 2308 N N . GLN A 1 298 ? 35.261 1.890 -60.013 1.00 95.88 298 GLN A N 1
ATOM 2309 C CA . GLN A 1 298 ? 36.685 1.922 -60.364 1.00 95.88 298 GLN A CA 1
ATOM 2310 C C . GLN A 1 298 ? 37.184 0.575 -60.903 1.00 95.88 298 GLN A C 1
ATOM 2312 O O . GLN A 1 298 ? 37.939 0.529 -61.869 1.00 95.88 298 GLN A O 1
ATOM 2317 N N . ILE A 1 299 ? 36.751 -0.546 -60.318 1.00 94.88 299 ILE A N 1
ATOM 2318 C CA . ILE A 1 299 ? 37.088 -1.883 -60.824 1.00 94.88 299 ILE A CA 1
ATOM 2319 C C . ILE A 1 299 ? 36.488 -2.101 -62.217 1.00 94.88 299 ILE A C 1
ATOM 2321 O O . ILE A 1 299 ? 37.138 -2.704 -63.070 1.00 94.88 299 ILE A O 1
ATOM 2325 N N . SER A 1 300 ? 35.261 -1.629 -62.460 1.00 95.00 300 SER A N 1
ATOM 2326 C CA . SER A 1 300 ? 34.635 -1.717 -63.782 1.00 95.00 300 SER A CA 1
ATOM 2327 C C . SER A 1 300 ? 35.397 -0.889 -64.810 1.00 95.00 300 SER A C 1
ATOM 2329 O O . SER A 1 300 ? 35.726 -1.418 -65.865 1.00 95.00 300 SER A O 1
ATOM 2331 N N . SER A 1 301 ? 35.748 0.360 -64.488 1.00 94.94 301 SER A N 1
ATOM 2332 C CA . SER A 1 301 ? 36.513 1.207 -65.408 1.00 94.94 301 SER A CA 1
ATOM 2333 C C . SER A 1 301 ? 37.886 0.609 -65.708 1.00 94.94 301 SER A C 1
ATOM 2335 O O . SER A 1 301 ? 38.259 0.491 -66.867 1.00 94.94 301 SER A O 1
ATOM 2337 N N . LEU A 1 302 ? 38.597 0.113 -64.687 1.00 95.12 302 LEU A N 1
ATOM 2338 C CA . LEU A 1 302 ? 39.876 -0.582 -64.872 1.00 95.12 302 LEU A CA 1
ATOM 2339 C C . LEU A 1 302 ? 39.737 -1.837 -65.744 1.00 95.12 302 LEU A C 1
ATOM 2341 O O . LEU A 1 302 ? 40.635 -2.151 -66.525 1.00 95.12 302 LEU A O 1
ATOM 2345 N N . ARG A 1 303 ? 38.625 -2.571 -65.619 1.00 95.38 303 ARG A N 1
ATOM 2346 C CA . ARG A 1 303 ? 38.337 -3.736 -66.464 1.00 95.38 303 ARG A CA 1
ATOM 2347 C C . ARG A 1 303 ? 38.111 -3.326 -67.917 1.00 95.38 303 ARG A C 1
ATOM 2349 O O . ARG A 1 303 ? 38.624 -4.004 -68.804 1.00 95.38 303 ARG A O 1
ATOM 2356 N N . ASP A 1 304 ? 37.361 -2.256 -68.155 1.00 95.12 304 ASP A N 1
ATOM 2357 C CA . ASP A 1 304 ? 37.075 -1.753 -69.502 1.00 95.12 304 ASP A CA 1
ATOM 2358 C C . ASP A 1 304 ? 38.337 -1.184 -70.169 1.00 95.12 304 ASP A C 1
ATOM 2360 O O . ASP A 1 304 ? 38.601 -1.469 -71.342 1.00 95.12 304 ASP A O 1
ATOM 2364 N N . ASP A 1 305 ? 39.175 -0.483 -69.401 1.00 95.69 305 ASP A N 1
ATOM 2365 C CA . ASP A 1 305 ? 40.490 -0.007 -69.836 1.00 95.69 305 ASP A CA 1
ATOM 2366 C C . ASP A 1 305 ? 41.407 -1.182 -70.206 1.00 95.69 305 ASP A C 1
ATOM 2368 O O . ASP A 1 305 ? 42.020 -1.194 -71.278 1.00 95.69 305 ASP A O 1
ATOM 2372 N N . LEU A 1 306 ? 41.469 -2.214 -69.355 1.00 94.69 306 LEU A N 1
ATOM 2373 C CA . LEU A 1 306 ? 42.263 -3.414 -69.616 1.00 94.69 306 LEU A CA 1
ATOM 2374 C C . LEU A 1 306 ? 41.756 -4.166 -70.849 1.00 94.69 306 LEU A C 1
ATOM 2376 O O . LEU A 1 306 ? 42.561 -4.619 -71.662 1.00 94.69 306 LEU A O 1
ATOM 2380 N N . ARG A 1 307 ? 40.435 -4.285 -71.013 1.00 95.88 307 ARG A N 1
ATOM 2381 C CA . ARG A 1 307 ? 39.825 -4.918 -72.186 1.00 95.88 307 ARG A CA 1
ATOM 2382 C C . ARG A 1 307 ? 40.196 -4.172 -73.463 1.00 95.88 307 ARG A C 1
ATOM 2384 O O . ARG A 1 307 ? 40.690 -4.794 -74.396 1.00 95.88 307 ARG A O 1
ATOM 2391 N N . SER A 1 308 ? 40.063 -2.848 -73.460 1.00 94.81 308 SER A N 1
ATOM 2392 C CA . SER A 1 308 ? 40.428 -1.996 -74.597 1.00 94.81 308 SER A CA 1
ATOM 2393 C C . SER A 1 308 ? 41.915 -2.116 -74.948 1.00 94.81 308 SER A C 1
ATOM 2395 O O . SER A 1 308 ? 42.282 -2.209 -76.120 1.00 94.81 308 SER A O 1
ATOM 2397 N N . TYR A 1 309 ? 42.785 -2.171 -73.934 1.00 94.56 309 TYR A N 1
ATOM 2398 C CA . TYR A 1 309 ? 44.218 -2.390 -74.124 1.00 94.56 309 TYR A CA 1
ATOM 2399 C C . TYR A 1 309 ? 44.526 -3.762 -74.744 1.00 94.56 309 TYR A C 1
ATOM 2401 O O . TYR A 1 309 ? 45.355 -3.860 -75.655 1.00 94.56 309 TYR A O 1
ATOM 2409 N N . MET A 1 310 ? 43.863 -4.817 -74.264 1.00 94.31 310 MET A N 1
ATOM 2410 C CA . MET A 1 310 ? 44.027 -6.174 -74.786 1.00 94.31 310 MET A CA 1
ATOM 2411 C C . MET A 1 310 ? 43.519 -6.288 -76.225 1.00 94.31 310 MET A C 1
ATOM 2413 O O . MET A 1 310 ? 44.247 -6.811 -77.064 1.00 94.31 310 MET A O 1
ATOM 2417 N N . ASP A 1 311 ? 42.341 -5.743 -76.535 1.00 94.62 311 ASP A N 1
ATOM 2418 C CA . ASP A 1 311 ? 41.772 -5.740 -77.889 1.00 94.62 311 ASP A CA 1
ATOM 2419 C C . ASP A 1 311 ? 42.707 -5.021 -78.878 1.00 94.62 311 ASP A C 1
ATOM 2421 O O . ASP A 1 311 ? 43.005 -5.541 -79.955 1.00 94.62 311 ASP A O 1
ATOM 2425 N N . TYR A 1 312 ? 43.276 -3.874 -78.482 1.00 94.12 312 TYR A N 1
ATOM 2426 C CA . TYR A 1 312 ? 44.287 -3.167 -79.278 1.00 94.12 312 TYR A CA 1
ATOM 2427 C C . TYR A 1 312 ? 45.551 -4.010 -79.514 1.00 94.12 312 TYR A C 1
ATOM 2429 O O . TYR A 1 312 ? 46.077 -4.070 -80.630 1.00 94.12 312 TYR A O 1
ATOM 2437 N N . LYS A 1 313 ? 46.063 -4.674 -78.469 1.00 94.44 313 LYS A N 1
ATOM 2438 C CA . LYS A 1 313 ? 47.239 -5.549 -78.573 1.00 94.44 313 LYS A CA 1
ATOM 2439 C C . LYS A 1 313 ? 46.977 -6.756 -79.471 1.00 94.44 313 LYS A C 1
ATOM 2441 O O . LYS A 1 313 ? 47.847 -7.075 -80.279 1.00 94.44 313 LYS A O 1
ATOM 2446 N N . PHE A 1 314 ? 45.816 -7.398 -79.356 1.00 95.06 314 PHE A N 1
ATOM 2447 C CA . PHE A 1 314 ? 45.445 -8.532 -80.200 1.00 95.06 314 PHE A CA 1
ATOM 2448 C C . PHE A 1 314 ? 45.303 -8.125 -81.663 1.00 95.06 314 PHE A C 1
ATOM 2450 O O . PHE A 1 314 ? 45.934 -8.758 -82.501 1.00 95.06 314 PHE A O 1
ATOM 2457 N N . ALA A 1 315 ? 44.609 -7.023 -81.966 1.00 93.44 315 ALA A N 1
ATOM 2458 C CA . ALA A 1 315 ? 44.494 -6.518 -83.336 1.00 93.44 315 ALA A CA 1
ATOM 2459 C C . ALA A 1 315 ? 45.870 -6.224 -83.962 1.00 93.44 315 ALA A C 1
ATOM 2461 O O . ALA A 1 315 ? 46.125 -6.528 -85.127 1.00 93.44 315 ALA A O 1
ATOM 2462 N N . LYS A 1 316 ? 46.802 -5.674 -83.170 1.00 93.44 316 LYS A N 1
ATOM 2463 C CA . LYS A 1 316 ? 48.183 -5.460 -83.617 1.00 93.44 316 LYS A CA 1
ATOM 2464 C C . LYS A 1 316 ? 48.912 -6.778 -83.905 1.00 93.44 316 LYS A C 1
ATOM 2466 O O . LYS A 1 316 ? 49.603 -6.871 -84.915 1.00 93.44 316 LYS A O 1
ATOM 2471 N N . ILE A 1 317 ? 48.764 -7.780 -83.038 1.00 93.19 317 ILE A N 1
ATOM 2472 C CA . ILE A 1 317 ? 49.362 -9.109 -83.235 1.00 93.19 317 ILE A CA 1
ATOM 2473 C C . ILE A 1 317 ? 48.766 -9.790 -84.469 1.00 93.19 317 ILE A C 1
ATOM 2475 O O . ILE A 1 317 ? 49.520 -10.339 -85.264 1.00 93.19 317 ILE A O 1
ATOM 2479 N N . GLU A 1 318 ? 47.448 -9.741 -84.663 1.00 92.44 318 GLU A N 1
ATOM 2480 C CA . GLU A 1 318 ? 46.781 -10.298 -85.846 1.00 92.44 318 GLU A CA 1
ATOM 2481 C C . GLU A 1 318 ? 47.332 -9.678 -87.129 1.00 92.44 318 GLU A C 1
ATOM 2483 O O . GLU A 1 318 ? 47.754 -10.407 -88.025 1.00 92.44 318 GLU A O 1
ATOM 2488 N N . HIS A 1 319 ? 47.447 -8.348 -87.171 1.00 91.31 319 HIS A N 1
ATOM 2489 C CA . HIS A 1 319 ? 48.046 -7.640 -88.300 1.00 91.31 319 HIS A CA 1
ATOM 2490 C C . HIS A 1 319 ? 49.514 -8.046 -88.537 1.00 91.31 319 HIS A C 1
ATOM 2492 O O . HIS A 1 319 ? 49.942 -8.242 -89.676 1.00 91.31 319 HIS A O 1
ATOM 2498 N N . GLU A 1 320 ? 50.315 -8.196 -87.477 1.00 92.00 320 GLU A N 1
ATOM 2499 C CA . GLU A 1 320 ? 51.699 -8.680 -87.585 1.00 92.00 320 GLU A CA 1
ATOM 2500 C C . GLU A 1 320 ? 51.767 -10.136 -88.087 1.00 92.00 320 GLU A C 1
ATOM 2502 O O . GLU A 1 320 ? 52.606 -10.457 -88.932 1.00 92.00 320 GLU A O 1
ATOM 2507 N N . VAL A 1 321 ? 50.867 -11.012 -87.633 1.00 88.94 321 VAL A N 1
ATOM 2508 C CA . VAL A 1 321 ? 50.775 -12.415 -88.069 1.00 88.94 321 VAL A CA 1
ATOM 2509 C C . VAL A 1 321 ? 50.341 -12.516 -89.530 1.00 88.94 321 VAL A C 1
ATOM 2511 O O . VAL A 1 321 ? 50.923 -13.306 -90.273 1.00 88.94 321 VAL A O 1
ATOM 2514 N N . GLU A 1 322 ? 49.364 -11.725 -89.971 1.00 87.94 322 GLU A N 1
ATOM 2515 C CA . GLU A 1 322 ? 48.964 -11.650 -91.382 1.00 87.94 322 GLU A CA 1
ATOM 2516 C C . GLU A 1 322 ? 50.121 -11.180 -92.266 1.00 87.94 322 GLU A C 1
ATOM 2518 O O . GLU A 1 322 ? 50.415 -11.806 -93.288 1.00 87.94 322 GLU A O 1
ATOM 2523 N N . ALA A 1 323 ? 50.850 -10.147 -91.835 1.00 85.50 323 ALA A N 1
ATOM 2524 C CA . ALA A 1 323 ? 52.034 -9.668 -92.541 1.00 85.50 323 ALA A CA 1
ATOM 2525 C C . ALA A 1 323 ? 53.136 -10.742 -92.639 1.00 85.50 323 ALA A C 1
ATOM 2527 O O . ALA A 1 323 ? 53.835 -10.826 -93.653 1.00 85.50 323 ALA A O 1
ATOM 2528 N N . ILE A 1 324 ? 53.296 -11.584 -91.611 1.00 86.44 324 ILE A N 1
ATOM 2529 C CA . ILE A 1 324 ? 54.217 -12.728 -91.643 1.00 86.44 324 ILE A CA 1
ATOM 2530 C C . ILE A 1 324 ? 53.709 -13.807 -92.605 1.00 86.44 324 ILE A C 1
ATOM 2532 O O . ILE A 1 324 ? 54.482 -14.237 -93.458 1.00 86.44 324 ILE A O 1
ATOM 2536 N N . LYS A 1 325 ? 52.430 -14.206 -92.524 1.00 84.81 325 LYS A N 1
ATOM 2537 C CA . LYS A 1 325 ? 51.807 -15.203 -93.421 1.00 84.81 325 LYS A CA 1
ATOM 2538 C C . LYS A 1 325 ? 51.946 -14.819 -94.896 1.00 84.81 325 LYS A C 1
ATOM 2540 O O . LYS A 1 325 ? 52.295 -15.674 -95.710 1.00 84.81 325 LYS A O 1
ATOM 2545 N N . ALA A 1 326 ? 51.758 -13.538 -95.217 1.00 82.38 326 ALA A N 1
ATOM 2546 C CA . ALA A 1 326 ? 51.965 -12.996 -96.558 1.00 82.38 326 ALA A CA 1
ATOM 2547 C C . ALA A 1 326 ? 53.430 -13.114 -97.022 1.00 82.38 326 ALA A C 1
ATOM 2549 O O . ALA A 1 326 ? 53.690 -13.427 -98.181 1.00 82.38 326 ALA A O 1
ATOM 2550 N N . LYS A 1 327 ? 54.407 -12.917 -96.124 1.00 83.75 327 LYS A N 1
ATOM 2551 C CA . LYS A 1 327 ? 55.842 -13.041 -96.445 1.00 83.75 327 LYS A CA 1
ATOM 2552 C C . LYS A 1 327 ? 56.322 -14.481 -96.628 1.00 83.75 327 LYS A C 1
ATOM 2554 O O . LYS A 1 327 ? 57.284 -14.691 -97.360 1.00 83.75 327 LYS A O 1
ATOM 2559 N N . ILE A 1 328 ? 55.695 -15.454 -95.968 1.00 86.38 328 ILE A N 1
ATOM 2560 C CA . ILE A 1 328 ? 56.073 -16.880 -96.043 1.00 86.38 328 ILE A CA 1
ATOM 2561 C C . ILE A 1 328 ? 55.243 -17.682 -97.061 1.00 86.38 328 ILE A C 1
ATOM 2563 O O . ILE A 1 328 ? 55.418 -18.893 -97.157 1.00 86.38 328 ILE A O 1
ATOM 2567 N N . GLY A 1 329 ? 54.365 -17.024 -97.831 1.00 74.00 329 GLY A N 1
ATOM 2568 C CA . GLY A 1 329 ? 53.607 -17.645 -98.925 1.00 74.00 329 GLY A CA 1
ATOM 2569 C C . GLY A 1 329 ? 52.491 -18.590 -98.472 1.00 74.00 329 GLY A C 1
ATOM 2570 O O . GLY A 1 329 ? 52.188 -19.554 -99.166 1.00 74.00 329 GLY A O 1
ATOM 2571 N N . MET A 1 330 ? 51.912 -18.350 -97.292 1.00 63.03 330 MET A N 1
ATOM 2572 C CA . MET A 1 330 ? 50.825 -19.161 -96.719 1.00 63.03 330 MET A CA 1
ATOM 2573 C C . MET A 1 330 ? 49.419 -18.579 -96.966 1.00 63.03 330 MET A C 1
ATOM 2575 O O . MET A 1 330 ? 48.462 -19.018 -96.325 1.00 63.03 330 MET A O 1
ATOM 2579 N N . ILE A 1 331 ? 49.297 -17.587 -97.852 1.00 58.12 331 ILE A N 1
ATOM 2580 C CA . ILE A 1 331 ? 48.036 -16.986 -98.317 1.00 58.12 331 ILE A CA 1
ATOM 2581 C C . ILE A 1 331 ? 47.987 -17.132 -99.833 1.00 58.12 331 ILE A C 1
ATOM 2583 O O . ILE A 1 331 ? 49.020 -16.819 -100.465 1.00 58.12 331 ILE A O 1
#

=== Feature glossary ===
A reading guide for the features in this record.

Start from the sequence.

  · Sequence gives the chain of amino acids in standard one-letter code (A=alanine, C=cysteine, …, Y=tyrosine), read N→C. It is the only feature that is directly encoded by the gene; all structural features are derived from the folded form of this sequence.

Fold it, and you get atomic coordinates and the backbone conformation that goes with them.

  · Structure coordinates are given as an mmCIF _atom_site loop: one row per atom with element, residue name, chain id, sequence number, and x/y/z position in Å. Only the four main-chain atoms per residue are included here; side chains are omitted to keep the record compact.

  · Backbone dihedral angles. Every residue except chain termini has a φ (preceding-C → N → Cα → C) and a ψ (N → Cα → C → next-N). They are reported in degrees following the IUPAC sign convention. Secondary structure is essentially a statement about which (φ, ψ) basin each residue occupies.

  · Eight-state secondary structure (DSSP): H is the canonical α-helix, G the tighter 3₁₀-helix, I the wider π-helix; E/B are β-structure, T and S are turns and bends, and '-' is everything else. DSSP derives these from the pattern of main-chain N–H···O=C hydrogen bonds, not from the sequence.

  · SS3 is a coarse helix/strand/coil call (letters a/b/c) made by the P-SEA algorithm from inter-Cα distances and dihedrals. It is less detailed than DSSP but needs only Cα positions.

Summarize the fold with a handful of shape descriptors and a per-residue structural alphabet.

  · Radius of gyration (Rg) is the root-mean-square distance of Cα atoms from their centroid — a single number for overall size and compactness. A globular domain of N residues has Rg ≈ 2.2·N^0.38 Å; an extended or disordered chain has a much larger Rg. The Cα contact count is the number of residue pairs whose Cα atoms are within 8 Å and are more than four positions apart in sequence — a standard proxy for tertiary packing density. The bounding box is the smallest axis-aligned box enclosing all Cα atoms.

  · 3Di is Foldseek's structural alphabet. Each residue is assigned one of twenty discrete states based on how its Cα sits relative to its spatial (not sequential) neighbors. Aligning 3Di strings finds structural homologs roughly as well as full 3D superposition, but orders of magnitude faster.

  · Solvent-accessible surface area (SASA) is the area in Å² traced out by the centre of a 1.4 Å probe sphere (a water molecule) rolled over the protein's van der Waals surface (Shrake–Rupley / Lee–Richards construction). Buried residues have near-zero SASA; fully exposed residues can exceed 200 Å². The total SASA scales roughly with the number of surface residues.

Ask how reliable the model is.

  · For AlphaFold models, the B-factor field carries pLDDT — the model's own estimate of local accuracy on a 0–100 scale. Regions with pLDDT<50 should be treated as essentially unmodeled; they often correspond to intrinsically disordered segments.

  · For experimental (PDB) structures, the B-factor (temperature factor) quantifies the positional spread of each atom in the crystal — a combination of thermal vibration and static disorder — in units of Å². High B-factors mark flexible loops or poorly resolved regions; low B-factors mark the rigid, well-ordered core.

  · Predicted Aligned Error (PAE) is an AlphaFold confidence matrix: entry (i, j) is the expected error in the position of residue j, in ångströms, when the prediction is superimposed on the true structure at residue i. Low PAE within a block of residues means that block is internally rigid and well-predicted; high PAE between two blocks means their relative placement is uncertain even if each block individually is confident.

Place it in context: what it resembles, what it is annotated as, and how it looks.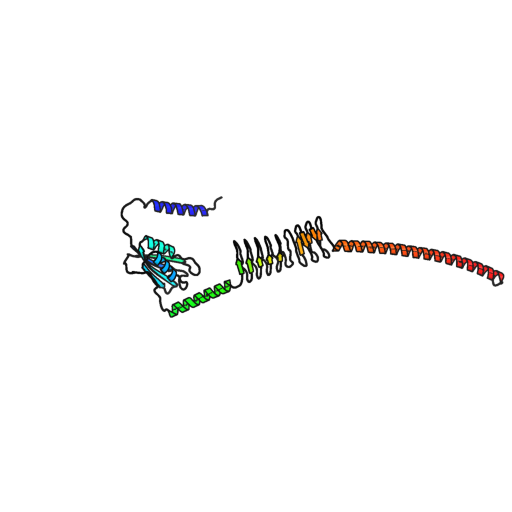

  · Structural nearest neighbors (via Foldseek easy-search vs the PDB). Reported per hit: target PDB id, E-value, and alignment TM-score. A TM-score above ~0.5 is the conventional threshold for 'same fold'.

  · Functional annotations link the protein to curated databases. InterPro entries identify conserved domains and families by matching the sequence against member-database signatures (Pfam, PROSITE, CDD, …). Gene Ontology (GO) terms describe molecular function, biological process, and cellular component in a controlled vocabulary. CATH places the structure in a hierarchical fold classification (Class/Architecture/Topology/Homologous-superfamily). The organism is the source species.

  · The contact map is a binary N×N matrix image: pixel (i, j) is dark where Cα_i and Cα_j are within 8 Å and |i−j|>4. Because the |i−j|>4 filter removes local helical contacts, off-diagonal stripes parallel to the main diagonal indicate parallel β-sheets; stripes perpendicular to it indicate antiparallel β-sheets. The Ramachandran plot scatters every residue's (φ, ψ) pair against the sterically allowed regions. The PAE heatmap renders the predicted-aligned-error matrix.

  · Six rendered views show the 3D structure from the faces of a cube — i.e. along ±x, ±y, ±z. Rendering representation is drawn randomly per protein from cartoon (secondary-structure ribbons), sticks (backbone bonds), or molecular surface; coloring is either N→C rainbow (blue at the N-terminus through red at the C-terminus) or one color per chain.